Protein AF-A0A940AWU2-F1 (afdb_monomer)

Radius of gyration: 42.43 Å; Cα contacts (8 Å, |Δi|>4): 82; chains: 1; bounding box: 80×70×130 Å

Structure (mmCIF, N/CA/C/O backbone):
data_AF-A0A940AWU2-F1
#
_entry.id   AF-A0A940AWU2-F1
#
loop_
_atom_site.group_PDB
_atom_site.id
_atom_site.type_symbol
_atom_site.label_atom_id
_atom_site.label_alt_id
_atom_site.label_comp_id
_atom_site.label_asym_id
_atom_site.label_entity_id
_atom_site.label_seq_id
_atom_site.pdbx_PDB_ins_code
_atom_site.Cartn_x
_atom_site.Cartn_y
_atom_site.Cartn_z
_atom_site.occupancy
_atom_site.B_iso_or_equiv
_atom_site.auth_seq_id
_atom_site.auth_comp_id
_atom_site.auth_asym_id
_atom_site.auth_atom_id
_atom_site.pdbx_PDB_model_num
ATOM 1 N N . MET A 1 1 ? 14.396 -29.075 -13.338 1.00 75.75 1 MET A N 1
ATOM 2 C CA . MET A 1 1 ? 14.794 -28.117 -12.283 1.00 75.75 1 MET A CA 1
ATOM 3 C C . MET A 1 1 ? 14.869 -26.679 -12.779 1.00 75.75 1 MET A C 1
ATOM 5 O O . MET A 1 1 ? 14.085 -25.876 -12.302 1.00 75.75 1 MET A O 1
ATOM 9 N N . LYS A 1 2 ? 15.662 -26.355 -13.815 1.00 76.94 2 LYS A N 1
ATOM 10 C CA . LYS A 1 2 ? 15.732 -24.986 -14.382 1.00 76.94 2 LYS A CA 1
ATOM 11 C C . LYS A 1 2 ? 14.367 -24.351 -14.719 1.00 76.94 2 LYS A C 1
ATOM 13 O O . LYS A 1 2 ? 14.143 -23.201 -14.378 1.00 76.94 2 LYS A O 1
ATOM 18 N N . LYS A 1 3 ? 13.438 -25.095 -15.339 1.00 84.06 3 LYS A N 1
ATOM 19 C CA . LYS A 1 3 ? 12.078 -24.593 -15.649 1.00 84.06 3 LYS A CA 1
ATOM 20 C C . LYS A 1 3 ? 11.256 -24.263 -14.392 1.00 84.06 3 LYS A C 1
ATOM 22 O O . LYS A 1 3 ? 10.736 -23.160 -14.303 1.00 84.06 3 LYS A O 1
ATOM 27 N N . LYS A 1 4 ? 11.229 -25.173 -13.408 1.00 83.38 4 LYS A N 1
ATOM 28 C CA . LYS A 1 4 ? 10.561 -24.955 -12.111 1.00 83.38 4 LYS A CA 1
ATOM 29 C C . LYS A 1 4 ? 11.128 -23.735 -11.375 1.00 83.38 4 LYS A C 1
ATOM 31 O O . LYS A 1 4 ? 10.377 -22.937 -10.835 1.00 83.38 4 LYS A O 1
ATOM 36 N N . LEU A 1 5 ? 12.451 -23.561 -11.411 1.00 84.88 5 LEU A N 1
ATOM 37 C CA . LEU A 1 5 ? 13.129 -22.411 -10.814 1.00 84.88 5 LEU A CA 1
ATOM 38 C C . LEU A 1 5 ? 12.721 -21.092 -11.483 1.00 84.88 5 LEU A C 1
ATOM 40 O O . LEU A 1 5 ? 12.431 -20.123 -10.795 1.00 84.88 5 LEU A O 1
ATOM 44 N N . ILE A 1 6 ? 12.637 -21.058 -12.816 1.00 87.44 6 ILE A N 1
ATOM 45 C CA . ILE A 1 6 ? 12.172 -19.877 -13.560 1.00 87.44 6 ILE A CA 1
ATOM 46 C C . ILE A 1 6 ? 10.729 -19.522 -13.179 1.00 87.44 6 ILE A C 1
ATOM 48 O O . ILE A 1 6 ? 10.434 -18.353 -12.946 1.00 87.44 6 ILE A O 1
ATOM 52 N N . GLU A 1 7 ? 9.837 -20.510 -13.104 1.00 88.00 7 GLU A N 1
ATOM 53 C CA . GLU A 1 7 ? 8.438 -20.301 -12.707 1.00 88.00 7 GLU A CA 1
ATOM 54 C C . GLU A 1 7 ? 8.326 -19.789 -11.266 1.00 88.00 7 GLU A C 1
ATOM 56 O O . GLU A 1 7 ? 7.619 -18.813 -11.020 1.00 88.00 7 GLU A O 1
ATOM 61 N N . ALA A 1 8 ? 9.088 -20.366 -10.334 1.00 86.69 8 ALA A N 1
ATOM 62 C CA . ALA A 1 8 ? 9.129 -19.921 -8.944 1.00 86.69 8 ALA A CA 1
ATOM 63 C C . ALA A 1 8 ? 9.701 -18.497 -8.791 1.00 86.69 8 ALA A C 1
ATOM 65 O O . ALA A 1 8 ? 9.184 -17.702 -8.007 1.00 86.69 8 ALA A O 1
ATOM 66 N N . ILE A 1 9 ? 10.715 -18.128 -9.585 1.00 86.88 9 ILE A N 1
ATOM 67 C CA . ILE A 1 9 ? 11.260 -16.761 -9.629 1.00 86.88 9 ILE A CA 1
ATOM 68 C C . ILE A 1 9 ? 10.204 -15.777 -10.150 1.00 86.88 9 ILE A C 1
ATOM 70 O O . ILE A 1 9 ? 10.015 -14.726 -9.541 1.00 86.88 9 ILE A O 1
ATOM 74 N N . LYS A 1 10 ? 9.477 -16.114 -11.224 1.00 88.81 10 LYS A N 1
ATOM 75 C CA . LYS A 1 10 ? 8.370 -15.283 -11.740 1.00 88.81 10 LYS A CA 1
ATOM 76 C C . LYS A 1 10 ? 7.224 -15.139 -10.738 1.00 88.81 10 LYS A C 1
ATOM 78 O O . LYS A 1 10 ? 6.578 -14.099 -10.702 1.00 88.81 10 LYS A O 1
ATOM 83 N N . ALA A 1 11 ? 6.968 -16.169 -9.933 1.00 88.38 11 ALA A N 1
ATOM 84 C CA . ALA A 1 11 ? 5.960 -16.113 -8.881 1.00 88.38 11 ALA A CA 1
ATOM 85 C C . ALA A 1 11 ? 6.392 -15.209 -7.712 1.00 88.38 11 ALA A C 1
ATOM 87 O O . ALA A 1 11 ? 5.578 -14.439 -7.208 1.00 88.38 11 ALA A O 1
ATOM 88 N N . LYS A 1 12 ? 7.671 -15.257 -7.304 1.00 86.56 12 LYS A N 1
ATOM 89 C CA . LYS A 1 12 ? 8.221 -14.393 -6.242 1.00 86.56 12 LYS A CA 1
ATOM 90 C C . LYS A 1 12 ? 8.315 -12.926 -6.672 1.00 86.56 12 LYS A C 1
ATOM 92 O O . LYS A 1 12 ? 8.057 -12.029 -5.872 1.00 86.56 12 LYS A O 1
ATOM 97 N N . PHE A 1 13 ? 8.686 -12.678 -7.924 1.00 87.31 13 PHE A N 1
ATOM 98 C CA . PHE A 1 13 ? 8.851 -11.339 -8.476 1.00 87.31 13 PHE A CA 1
ATOM 99 C C . PHE A 1 13 ? 7.809 -11.109 -9.573 1.00 87.31 13 PHE A C 1
ATOM 101 O O . PHE A 1 13 ? 7.997 -11.480 -10.728 1.00 87.31 13 PHE A O 1
ATOM 108 N N . VAL A 1 14 ? 6.685 -10.492 -9.219 1.00 82.56 14 VAL A N 1
ATOM 109 C CA . VAL A 1 14 ? 5.626 -10.196 -10.191 1.00 82.56 14 VAL A CA 1
ATOM 110 C C . VAL A 1 14 ? 6.094 -9.084 -11.137 1.00 82.56 14 VAL A C 1
ATOM 112 O O . VAL A 1 14 ? 6.525 -8.025 -10.684 1.00 82.56 14 VAL A O 1
ATOM 115 N N . GLY A 1 15 ? 6.002 -9.318 -12.451 1.00 79.44 15 GLY A N 1
ATOM 116 C CA . GLY A 1 15 ? 6.296 -8.314 -13.485 1.00 79.44 15 GLY A CA 1
ATOM 117 C C . GLY A 1 15 ? 7.685 -8.383 -14.136 1.00 79.44 15 GLY A C 1
ATOM 118 O O . GLY A 1 15 ? 7.978 -7.548 -14.987 1.00 79.44 15 GLY A O 1
ATOM 119 N N . ILE A 1 16 ? 8.530 -9.363 -13.796 1.00 83.38 16 ILE A N 1
ATOM 120 C CA . ILE A 1 16 ? 9.781 -9.627 -14.536 1.00 83.38 16 ILE A CA 1
ATOM 121 C C . ILE A 1 16 ? 9.534 -10.377 -15.846 1.00 83.38 16 ILE A C 1
ATOM 123 O O . ILE A 1 16 ? 8.700 -11.280 -15.921 1.00 83.38 16 ILE A O 1
ATOM 127 N N . ASP A 1 17 ? 10.322 -10.039 -16.867 1.00 81.75 17 ASP A N 1
ATOM 128 C CA . ASP A 1 17 ? 10.290 -10.704 -18.163 1.00 81.75 17 ASP A CA 1
ATOM 129 C C . ASP A 1 17 ? 10.961 -12.091 -18.144 1.00 81.75 17 ASP A C 1
ATOM 131 O O . ASP A 1 17 ? 11.798 -12.426 -17.299 1.00 81.75 17 ASP A O 1
ATOM 135 N N . ASP A 1 18 ? 10.612 -12.905 -19.138 1.00 82.00 18 ASP A N 1
ATOM 136 C CA . ASP A 1 18 ? 11.088 -14.278 -19.301 1.00 82.00 18 ASP A CA 1
ATOM 137 C C . ASP A 1 18 ? 12.610 -14.410 -19.398 1.00 82.00 18 ASP A C 1
ATOM 139 O O . ASP A 1 18 ? 13.162 -15.425 -18.965 1.00 82.00 18 ASP A O 1
ATOM 143 N N . ASN A 1 19 ? 13.302 -13.419 -19.963 1.00 80.31 19 ASN A N 1
ATOM 144 C CA . ASN A 1 19 ? 14.755 -13.461 -20.093 1.00 80.31 19 ASN A CA 1
ATOM 145 C C . ASN A 1 19 ? 15.429 -13.105 -18.770 1.00 80.31 19 ASN A C 1
ATOM 147 O O . ASN A 1 19 ? 16.370 -13.789 -18.372 1.00 80.31 19 ASN A O 1
ATOM 151 N N . THR A 1 20 ? 14.913 -12.112 -18.049 1.00 82.06 20 THR A N 1
ATOM 152 C CA . THR A 1 20 ? 15.364 -11.783 -16.691 1.00 82.06 20 THR A CA 1
ATOM 153 C C . THR A 1 20 ? 15.171 -12.966 -15.744 1.00 82.06 20 THR A C 1
ATOM 155 O O . THR A 1 20 ? 16.102 -13.341 -15.032 1.00 82.06 20 THR A O 1
ATOM 158 N N . ALA A 1 21 ? 14.023 -13.647 -15.799 1.00 86.44 21 ALA A N 1
ATOM 159 C CA . ALA A 1 21 ? 13.782 -14.847 -14.997 1.00 86.44 21 ALA A CA 1
ATOM 160 C C . ALA A 1 21 ? 14.751 -15.999 -15.346 1.00 86.44 21 ALA A C 1
ATOM 162 O O . ALA A 1 21 ? 15.255 -16.678 -14.451 1.00 86.44 21 ALA A O 1
ATOM 163 N N . LYS A 1 22 ? 15.070 -16.197 -16.636 1.00 86.00 22 LYS A N 1
ATOM 164 C CA . LYS A 1 22 ? 16.069 -17.186 -17.088 1.00 86.00 22 LYS A CA 1
ATOM 165 C C . LYS A 1 22 ? 17.475 -16.872 -16.580 1.00 86.00 22 LYS A C 1
ATOM 167 O O . LYS A 1 22 ? 18.137 -17.774 -16.074 1.00 86.00 22 LYS A O 1
ATOM 172 N N . ARG A 1 23 ? 17.910 -15.613 -16.669 1.00 83.75 23 ARG A N 1
ATOM 173 C CA . ARG A 1 23 ? 19.231 -15.163 -16.199 1.00 83.75 23 ARG A CA 1
ATOM 174 C C . ARG A 1 23 ? 19.378 -15.297 -14.688 1.00 83.75 23 ARG A C 1
ATOM 176 O O . ARG A 1 23 ? 20.415 -15.742 -14.209 1.00 83.75 23 ARG A O 1
ATOM 183 N N . LEU A 1 24 ? 18.334 -14.956 -13.933 1.00 85.81 24 LEU A N 1
ATOM 184 C CA . LEU A 1 24 ? 18.307 -15.144 -12.481 1.00 85.81 24 LEU A CA 1
ATOM 185 C C . LEU A 1 24 ? 18.371 -16.623 -12.102 1.00 85.81 24 LEU A C 1
ATOM 187 O O . LEU A 1 24 ? 19.143 -16.985 -11.218 1.00 85.81 24 LEU A O 1
ATOM 191 N N . ALA A 1 25 ? 17.628 -17.478 -12.808 1.00 85.44 25 ALA A N 1
ATOM 192 C CA . ALA A 1 25 ? 17.697 -18.921 -12.616 1.00 85.44 25 ALA A CA 1
ATOM 193 C C . ALA A 1 25 ? 19.101 -19.472 -12.920 1.00 85.44 25 ALA A C 1
ATOM 195 O O . ALA A 1 25 ? 19.617 -20.280 -12.159 1.00 85.44 25 ALA A O 1
ATOM 196 N N . GLU A 1 26 ? 19.749 -19.019 -13.995 1.00 82.81 26 GLU A N 1
ATOM 197 C CA . GLU A 1 26 ? 21.129 -19.402 -14.328 1.00 82.81 26 GLU A CA 1
ATOM 198 C C . GLU A 1 26 ? 22.133 -18.930 -13.281 1.00 82.81 26 GLU A C 1
ATOM 200 O O . GLU A 1 26 ? 23.001 -19.701 -12.887 1.00 82.81 26 GLU A O 1
ATOM 205 N N . ARG A 1 27 ? 21.988 -17.704 -12.769 1.00 80.81 27 ARG A N 1
ATOM 206 C CA . ARG A 1 27 ? 22.823 -17.195 -11.675 1.00 80.81 27 ARG A CA 1
ATOM 207 C C . ARG A 1 27 ? 22.629 -17.976 -10.383 1.00 80.81 27 ARG A C 1
ATOM 209 O O . ARG A 1 27 ? 23.599 -18.213 -9.673 1.00 80.81 27 ARG A O 1
ATOM 216 N N . ALA A 1 28 ? 21.398 -18.368 -10.074 1.00 80.94 28 ALA A N 1
ATOM 217 C CA . ALA A 1 28 ? 21.104 -19.202 -8.920 1.00 80.94 28 ALA A CA 1
ATOM 218 C C . ALA A 1 28 ? 21.742 -20.592 -9.065 1.00 80.94 28 ALA A C 1
ATOM 220 O O . ALA A 1 28 ? 22.417 -21.036 -8.143 1.00 80.94 28 ALA A O 1
ATOM 221 N N . ILE A 1 29 ? 21.640 -21.218 -10.242 1.00 80.06 29 ILE A N 1
ATOM 222 C CA . ILE A 1 29 ? 22.310 -22.494 -10.556 1.00 80.06 29 ILE A CA 1
ATOM 223 C C . ILE A 1 29 ? 23.842 -22.343 -10.529 1.00 80.06 29 ILE A C 1
ATOM 225 O O . ILE A 1 29 ? 24.542 -23.231 -10.072 1.00 80.06 29 ILE A O 1
ATOM 229 N N . ALA A 1 30 ? 24.392 -21.214 -10.975 1.00 76.56 30 ALA A N 1
ATOM 230 C CA . ALA A 1 30 ? 25.834 -20.970 -10.914 1.00 76.56 30 ALA A CA 1
ATOM 231 C C . ALA A 1 30 ? 26.342 -20.756 -9.477 1.00 76.56 30 ALA A C 1
ATOM 233 O O . ALA A 1 30 ? 27.473 -21.113 -9.166 1.00 76.56 30 ALA A O 1
ATOM 234 N N . LYS A 1 31 ? 25.519 -20.170 -8.598 1.00 75.12 31 LYS A N 1
ATOM 235 C CA . LYS A 1 31 ? 25.834 -19.991 -7.170 1.00 75.12 31 LYS A CA 1
ATOM 236 C C . LYS A 1 31 ? 25.596 -21.256 -6.339 1.00 75.12 31 LYS A C 1
ATOM 238 O O . LYS A 1 31 ? 26.120 -21.347 -5.235 1.00 75.12 31 LYS A O 1
ATOM 243 N N . SER A 1 32 ? 24.802 -22.200 -6.839 1.00 64.12 32 SER A N 1
ATOM 244 C CA . SER A 1 32 ? 24.491 -23.463 -6.170 1.00 64.12 32 SER A CA 1
ATOM 245 C C . SER A 1 32 ? 24.710 -24.616 -7.145 1.00 64.12 32 SER A C 1
ATOM 247 O O . SER A 1 32 ? 23.860 -24.906 -7.981 1.00 64.12 32 SER A O 1
ATOM 249 N N . GLU A 1 33 ? 25.875 -25.268 -7.039 1.00 60.59 33 GLU A N 1
ATOM 250 C CA . GLU A 1 33 ? 26.339 -26.326 -7.957 1.00 60.59 33 GLU A CA 1
ATOM 251 C C . GLU A 1 33 ? 25.345 -27.490 -8.143 1.00 60.59 33 GLU A C 1
ATOM 253 O O . GLU A 1 33 ? 25.439 -28.225 -9.126 1.00 60.59 33 GLU A O 1
ATOM 258 N N . ALA A 1 34 ? 24.358 -27.640 -7.256 1.00 58.59 34 ALA A N 1
ATOM 259 C CA . ALA A 1 34 ? 23.295 -28.626 -7.371 1.00 58.59 34 ALA A CA 1
ATOM 260 C C . ALA A 1 34 ? 21.946 -28.040 -6.922 1.00 58.59 34 ALA A C 1
ATOM 262 O O . ALA A 1 34 ? 21.705 -27.862 -5.734 1.00 58.59 34 ALA A O 1
ATOM 263 N N . ILE A 1 35 ? 21.053 -27.770 -7.883 1.00 69.56 35 ILE A N 1
ATOM 264 C CA . ILE A 1 35 ? 19.612 -27.618 -7.629 1.00 69.56 35 ILE A CA 1
ATOM 265 C C . ILE A 1 35 ? 18.928 -28.862 -8.193 1.00 69.56 35 ILE A C 1
ATOM 267 O O . ILE A 1 35 ? 18.592 -28.940 -9.382 1.00 69.56 35 ILE A O 1
ATOM 271 N N . THR A 1 36 ? 18.785 -29.863 -7.338 1.00 70.69 36 THR A N 1
ATOM 272 C CA . THR A 1 36 ? 18.309 -31.213 -7.652 1.00 70.69 36 THR A CA 1
ATOM 273 C C . THR A 1 36 ? 16.961 -31.534 -7.018 1.00 70.69 36 THR A C 1
ATOM 275 O O . THR A 1 36 ? 16.210 -32.310 -7.607 1.00 70.69 36 THR A O 1
ATOM 278 N N . ASN A 1 37 ? 16.600 -30.860 -5.920 1.00 78.38 37 ASN A N 1
ATOM 279 C CA . ASN A 1 37 ? 15.338 -31.058 -5.199 1.00 78.38 37 ASN A CA 1
ATOM 280 C C . ASN A 1 37 ? 14.449 -29.802 -5.191 1.00 78.38 37 ASN A C 1
ATOM 282 O O . ASN A 1 37 ? 14.923 -28.686 -5.400 1.00 78.38 37 ASN A O 1
ATOM 286 N N . ASP A 1 38 ? 13.145 -29.977 -4.953 1.00 76.44 38 ASP A N 1
ATOM 287 C CA . ASP A 1 38 ? 12.189 -28.857 -4.916 1.00 76.44 38 ASP A CA 1
ATOM 288 C C . ASP A 1 38 ? 12.439 -27.925 -3.702 1.00 76.44 38 ASP A C 1
ATOM 290 O O . ASP A 1 38 ? 12.266 -26.712 -3.824 1.00 76.44 38 ASP A O 1
ATOM 294 N N . ASP A 1 39 ? 12.965 -28.445 -2.587 1.00 77.75 39 ASP A N 1
ATOM 295 C CA . ASP A 1 39 ? 13.363 -27.636 -1.419 1.00 77.75 39 ASP A CA 1
ATOM 296 C C . ASP A 1 39 ? 14.570 -26.728 -1.722 1.00 77.75 39 ASP A C 1
ATOM 298 O O . ASP A 1 39 ? 14.623 -25.570 -1.305 1.00 77.75 39 ASP A O 1
ATOM 302 N N . GLU A 1 40 ? 15.520 -27.214 -2.527 1.00 77.56 40 GLU A N 1
ATOM 303 C CA . GLU A 1 40 ? 16.679 -26.433 -2.986 1.00 77.56 40 GLU A CA 1
ATOM 304 C C . GLU A 1 40 ? 16.255 -25.329 -3.962 1.00 77.56 40 GLU A C 1
ATOM 306 O O . GLU A 1 40 ? 16.820 -24.236 -3.954 1.00 77.56 40 GLU A O 1
ATOM 311 N N . VAL A 1 41 ? 15.223 -25.584 -4.779 1.00 77.75 41 VAL A N 1
ATOM 312 C CA . VAL A 1 41 ? 14.606 -24.553 -5.626 1.00 77.75 41 VAL A CA 1
ATOM 313 C C . VAL A 1 41 ? 14.011 -23.452 -4.753 1.00 77.75 41 VAL A C 1
ATOM 315 O O . VAL A 1 41 ? 14.261 -22.280 -5.026 1.00 77.75 41 VAL A O 1
ATOM 318 N N . ALA A 1 42 ? 13.263 -23.799 -3.703 1.00 80.44 42 ALA A N 1
ATOM 319 C CA . ALA A 1 42 ? 12.671 -22.816 -2.799 1.00 80.44 42 ALA A CA 1
ATOM 320 C C . ALA A 1 42 ? 13.746 -21.969 -2.096 1.00 80.44 42 ALA A C 1
ATOM 322 O O . ALA A 1 42 ? 13.684 -20.740 -2.156 1.00 80.44 42 ALA A O 1
ATOM 323 N N . ALA A 1 43 ? 14.784 -22.604 -1.540 1.00 81.81 43 ALA A N 1
ATOM 324 C CA . ALA A 1 43 ? 15.898 -21.912 -0.889 1.00 81.81 43 ALA A CA 1
ATOM 325 C C . ALA A 1 43 ? 16.668 -20.990 -1.855 1.00 81.81 43 ALA A C 1
ATOM 327 O O . ALA A 1 43 ? 16.988 -19.848 -1.520 1.00 81.81 43 ALA A O 1
ATOM 328 N N . ALA A 1 44 ? 16.922 -21.448 -3.085 1.00 81.25 44 ALA A N 1
ATOM 329 C CA . ALA A 1 44 ? 17.584 -20.645 -4.108 1.00 81.25 44 ALA A CA 1
ATOM 330 C C . ALA A 1 44 ? 16.736 -19.434 -4.524 1.00 81.25 44 ALA A C 1
ATOM 332 O O . ALA A 1 44 ? 17.266 -18.337 -4.689 1.00 81.25 44 ALA A O 1
ATOM 333 N N . VAL A 1 45 ? 15.419 -19.607 -4.667 1.00 83.19 45 VAL A N 1
ATOM 334 C CA . VAL A 1 45 ? 14.482 -18.513 -4.968 1.00 83.19 45 VAL A CA 1
ATOM 335 C C . VAL A 1 45 ? 14.445 -17.513 -3.823 1.00 83.19 45 VAL A C 1
ATOM 337 O O . VAL A 1 45 ? 14.425 -16.307 -4.066 1.00 83.19 45 VAL A O 1
ATOM 340 N N . GLU A 1 46 ? 14.458 -17.984 -2.579 1.00 82.88 46 GLU A N 1
ATOM 341 C CA . GLU A 1 46 ? 14.430 -17.149 -1.383 1.00 82.88 46 GLU A CA 1
ATOM 342 C C . GLU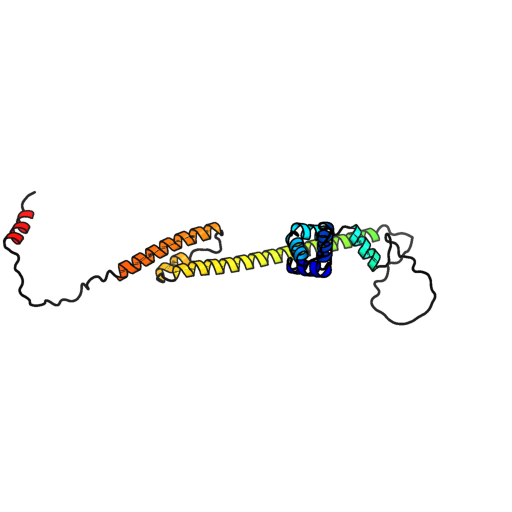 A 1 46 ? 15.698 -16.296 -1.243 1.00 82.88 46 GLU A C 1
ATOM 344 O O . GLU A 1 46 ? 15.590 -15.098 -0.975 1.00 82.88 46 GLU A O 1
ATOM 349 N N . ALA A 1 47 ? 16.862 -16.862 -1.571 1.00 81.31 47 ALA A N 1
ATOM 350 C CA . ALA A 1 47 ? 18.151 -16.172 -1.569 1.00 81.31 47 ALA A CA 1
ATOM 351 C C . ALA A 1 47 ? 18.302 -15.097 -2.665 1.00 81.31 47 ALA A C 1
ATOM 353 O O . ALA A 1 47 ? 19.166 -14.227 -2.551 1.00 81.31 47 ALA A O 1
ATOM 354 N N . ILE A 1 48 ? 17.483 -15.125 -3.725 1.00 84.00 48 ILE A N 1
ATOM 355 C CA . ILE A 1 48 ? 17.479 -14.070 -4.751 1.00 84.00 48 ILE A CA 1
ATOM 356 C C . ILE A 1 48 ? 16.827 -12.814 -4.171 1.00 84.00 48 ILE A C 1
ATOM 358 O O . ILE A 1 48 ? 15.672 -12.843 -3.729 1.00 84.00 48 ILE A O 1
ATOM 362 N N . ALA A 1 49 ? 17.549 -11.695 -4.218 1.00 85.81 49 ALA A N 1
ATOM 363 C CA . ALA A 1 49 ? 17.056 -10.389 -3.797 1.00 85.81 49 ALA A CA 1
ATOM 364 C C . ALA A 1 49 ? 16.632 -9.524 -4.996 1.00 85.81 49 ALA A C 1
ATOM 366 O O . ALA A 1 49 ? 17.091 -9.711 -6.123 1.00 85.81 49 ALA A O 1
ATOM 367 N N . TRP A 1 50 ? 15.814 -8.496 -4.747 1.00 82.19 50 TRP A N 1
ATOM 368 C CA . TRP A 1 50 ? 15.450 -7.501 -5.769 1.00 82.19 50 TRP A CA 1
ATOM 369 C C . TRP A 1 50 ? 16.669 -6.799 -6.392 1.00 82.19 50 TRP A C 1
ATOM 371 O O . TRP A 1 50 ? 16.638 -6.419 -7.561 1.00 82.19 50 TRP A O 1
ATOM 381 N N . SER A 1 51 ? 17.774 -6.674 -5.654 1.00 82.38 51 SER A N 1
ATOM 382 C CA . SER A 1 51 ? 19.037 -6.144 -6.179 1.00 82.38 51 SER A CA 1
ATOM 383 C C . SER A 1 51 ? 19.641 -7.028 -7.279 1.00 82.38 51 SER A C 1
ATOM 385 O O . SER A 1 51 ? 20.218 -6.503 -8.231 1.00 82.38 51 SER A O 1
ATOM 387 N N . ASP A 1 52 ? 19.477 -8.352 -7.208 1.00 83.44 52 ASP A N 1
ATOM 388 C CA . ASP A 1 52 ? 19.919 -9.278 -8.256 1.00 83.44 52 ASP A CA 1
ATOM 389 C C . ASP A 1 52 ? 19.054 -9.159 -9.514 1.00 83.44 52 ASP A C 1
ATOM 391 O O . ASP A 1 52 ? 19.578 -9.268 -10.631 1.00 83.44 52 ASP A O 1
ATOM 395 N N . VAL A 1 53 ? 17.752 -8.904 -9.333 1.00 83.94 53 VAL A N 1
ATOM 396 C CA . VAL A 1 53 ? 16.796 -8.636 -10.417 1.00 83.94 53 VAL A CA 1
ATOM 397 C C . VAL A 1 53 ? 17.191 -7.359 -11.154 1.00 83.94 53 VAL A C 1
ATOM 399 O O . VAL A 1 53 ? 17.386 -7.390 -12.365 1.00 83.94 53 VAL A O 1
ATOM 402 N N . LEU A 1 54 ? 17.413 -6.261 -10.427 1.00 81.38 54 LEU A N 1
ATOM 403 C CA . LEU A 1 54 ? 17.830 -4.981 -11.009 1.00 81.38 54 LEU A CA 1
ATOM 404 C C . LEU A 1 54 ? 19.160 -5.094 -11.758 1.00 81.38 54 LEU A C 1
ATOM 406 O O . LEU A 1 54 ? 19.277 -4.611 -12.883 1.00 81.38 54 LEU A O 1
ATOM 410 N N . LYS A 1 55 ? 20.140 -5.803 -11.187 1.00 80.19 55 LYS A N 1
ATOM 411 C CA . LYS A 1 55 ? 21.401 -6.095 -11.881 1.00 80.19 55 LYS A CA 1
ATOM 412 C C . LYS A 1 55 ? 21.169 -6.910 -13.152 1.00 80.19 55 LYS A C 1
ATOM 414 O O . LYS A 1 55 ? 21.808 -6.636 -14.148 1.00 80.19 55 LYS A O 1
ATOM 419 N N . SER A 1 56 ? 20.235 -7.865 -13.161 1.00 78.12 56 SER A N 1
ATOM 420 C CA . SER A 1 56 ? 19.889 -8.642 -14.366 1.00 78.12 56 SER A CA 1
ATOM 421 C C . SER A 1 56 ? 19.247 -7.826 -15.483 1.00 78.12 56 SER A C 1
ATOM 423 O O . SER A 1 56 ? 19.449 -8.156 -16.652 1.00 78.12 56 SER A O 1
ATOM 425 N N . VAL A 1 57 ? 18.468 -6.807 -15.126 1.00 70.00 57 VAL A N 1
ATOM 426 C CA . VAL A 1 57 ? 17.834 -5.897 -16.088 1.00 70.00 57 VAL A CA 1
ATOM 427 C C . VAL A 1 57 ? 18.853 -4.886 -16.618 1.00 70.00 57 VAL A C 1
ATOM 429 O O . VAL A 1 57 ? 18.868 -4.594 -17.809 1.00 70.00 57 VAL A O 1
ATOM 432 N N . SER A 1 58 ? 19.749 -4.398 -15.754 1.00 61.81 58 SER A N 1
ATOM 433 C CA . SER A 1 58 ? 20.831 -3.481 -16.134 1.00 61.81 58 SER A CA 1
ATOM 434 C C . SER A 1 58 ? 21.941 -4.148 -16.946 1.00 61.81 58 SER A C 1
ATOM 436 O O . SER A 1 58 ? 22.608 -3.467 -17.717 1.00 61.81 58 SER A O 1
ATOM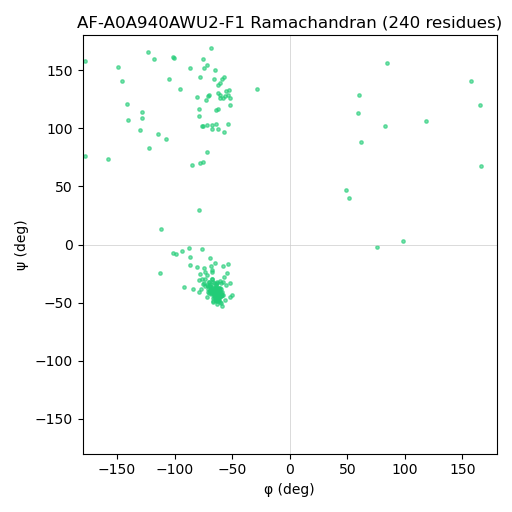 438 N N . ASP A 1 59 ? 22.142 -5.458 -16.799 1.00 58.38 59 ASP A N 1
ATOM 439 C CA . ASP A 1 59 ? 23.128 -6.253 -17.546 1.00 58.38 59 ASP A CA 1
ATOM 440 C C . ASP A 1 59 ? 22.638 -6.587 -18.971 1.00 58.38 59 ASP A C 1
ATOM 442 O O . ASP A 1 59 ? 22.944 -7.623 -19.556 1.00 58.38 59 ASP A O 1
ATOM 446 N N . PHE A 1 60 ? 21.819 -5.705 -19.550 1.00 58.03 60 PHE A N 1
ATOM 447 C CA . PHE A 1 60 ? 21.633 -5.599 -20.991 1.00 58.03 60 PHE A CA 1
ATOM 448 C C . PHE A 1 60 ? 22.881 -4.911 -21.559 1.00 58.03 60 PHE A C 1
ATOM 450 O O . PHE A 1 60 ? 22.874 -3.729 -21.903 1.00 58.03 60 PHE A O 1
ATOM 457 N N . SER A 1 61 ? 23.998 -5.641 -21.554 1.00 59.44 61 SER A N 1
ATOM 458 C CA . SER A 1 61 ? 25.257 -5.156 -22.113 1.00 59.44 61 SER A CA 1
ATOM 459 C C . SER A 1 61 ? 25.068 -4.825 -23.596 1.00 59.44 61 SER A C 1
ATOM 461 O O . SER A 1 61 ? 24.341 -5.518 -24.316 1.00 59.44 61 SER A O 1
ATOM 463 N N . ALA A 1 62 ? 25.719 -3.759 -24.067 1.00 57.91 62 ALA A N 1
ATOM 464 C CA . ALA A 1 62 ? 25.678 -3.365 -25.476 1.00 57.91 62 ALA A CA 1
ATOM 465 C C . ALA A 1 62 ? 26.037 -4.540 -26.411 1.00 57.91 62 ALA A C 1
ATOM 467 O O . ALA A 1 62 ? 25.437 -4.689 -27.473 1.00 57.91 62 ALA A O 1
ATOM 468 N N . ASP A 1 63 ? 26.922 -5.435 -25.965 1.00 61.09 63 ASP A N 1
ATOM 469 C CA . AS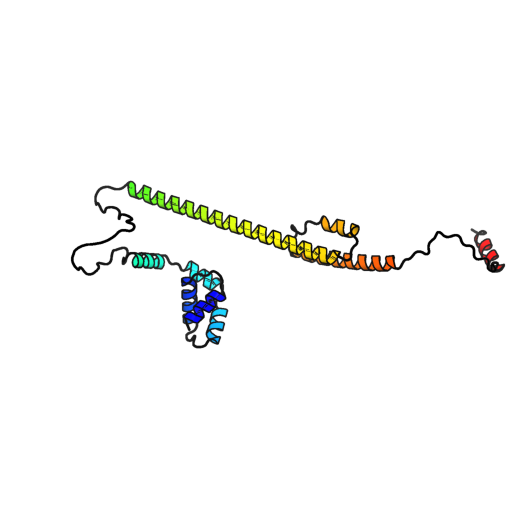P A 1 63 ? 27.323 -6.641 -26.692 1.00 61.09 63 ASP A CA 1
ATOM 470 C C . ASP A 1 63 ? 26.177 -7.640 -26.901 1.00 61.09 63 ASP A C 1
ATOM 472 O O . ASP A 1 63 ? 26.101 -8.296 -27.939 1.00 61.09 63 ASP A O 1
ATOM 476 N N . GLU A 1 64 ? 25.253 -7.772 -25.949 1.00 65.25 64 GLU A N 1
ATOM 477 C CA . GLU A 1 64 ? 24.110 -8.677 -26.091 1.00 65.25 64 GLU A CA 1
ATOM 478 C C . GLU A 1 64 ? 23.009 -8.077 -26.974 1.00 65.25 64 GLU A C 1
ATOM 480 O O . GLU A 1 64 ? 22.332 -8.802 -27.709 1.00 65.25 64 GLU A O 1
ATOM 485 N N . ALA A 1 65 ? 22.875 -6.748 -26.973 1.00 66.88 65 ALA A N 1
ATOM 486 C CA . ALA A 1 65 ? 22.036 -6.035 -27.932 1.00 66.88 65 ALA A CA 1
ATOM 487 C C . ALA A 1 65 ? 22.552 -6.224 -29.368 1.00 66.88 65 ALA A C 1
ATOM 489 O O . ALA A 1 65 ? 21.764 -6.530 -30.267 1.00 66.88 65 ALA A O 1
ATOM 490 N N . VAL A 1 66 ? 23.873 -6.115 -29.562 1.00 71.81 66 VAL A N 1
ATOM 491 C CA . VAL A 1 66 ? 24.542 -6.385 -30.842 1.00 71.81 66 VAL A CA 1
ATOM 492 C C . VAL A 1 66 ? 24.317 -7.835 -31.258 1.00 71.81 66 VAL A C 1
ATOM 494 O O . VAL A 1 66 ? 23.812 -8.059 -32.350 1.00 71.81 66 VAL A O 1
ATOM 497 N N . LYS A 1 67 ? 24.552 -8.819 -30.382 1.00 73.00 67 LYS A N 1
ATOM 498 C CA . LYS A 1 67 ? 24.318 -10.241 -30.700 1.00 73.00 67 LYS A CA 1
ATOM 499 C C . LYS A 1 67 ? 22.875 -10.542 -31.098 1.00 73.00 67 LYS A C 1
ATOM 501 O O . LYS A 1 67 ? 22.655 -11.229 -32.085 1.00 73.00 67 LYS A O 1
ATOM 506 N N . ARG A 1 68 ? 21.879 -9.993 -30.394 1.00 74.69 68 ARG A N 1
ATOM 507 C CA . ARG A 1 68 ? 20.463 -10.181 -30.763 1.00 74.69 68 ARG A CA 1
ATOM 508 C C . ARG A 1 68 ? 20.119 -9.550 -32.105 1.00 74.69 68 ARG A C 1
ATOM 510 O O . ARG A 1 68 ? 19.317 -10.107 -32.852 1.00 74.69 68 ARG A O 1
ATOM 517 N N . TYR A 1 69 ? 20.684 -8.382 -32.400 1.00 75.75 69 TYR A N 1
ATOM 518 C CA . TYR A 1 69 ? 20.524 -7.741 -33.700 1.00 75.75 69 TYR A CA 1
ATOM 519 C C . TYR A 1 69 ? 21.190 -8.578 -34.798 1.00 75.75 69 TYR A C 1
ATOM 521 O O . TYR A 1 69 ? 20.580 -8.845 -35.832 1.00 75.75 69 TYR A O 1
ATOM 529 N N . GLU A 1 70 ? 22.403 -9.058 -34.547 1.00 80.25 70 GLU A N 1
ATOM 530 C CA . GLU A 1 70 ? 23.143 -9.916 -35.461 1.00 80.25 70 GLU A CA 1
ATOM 531 C C . GLU A 1 70 ? 22.408 -11.232 -35.733 1.00 80.25 70 GLU A C 1
ATOM 533 O O . GLU A 1 70 ? 22.198 -11.589 -36.886 1.00 80.25 70 GLU A O 1
ATOM 538 N N . GLU A 1 71 ? 21.891 -11.904 -34.710 1.00 76.81 71 GLU A N 1
ATOM 539 C CA . GLU A 1 71 ? 21.077 -13.115 -34.860 1.00 76.81 71 GLU A CA 1
ATOM 540 C C . GLU A 1 71 ? 19.772 -12.850 -35.621 1.00 76.81 71 GLU A C 1
ATOM 542 O O . GLU A 1 71 ? 19.414 -13.610 -36.520 1.00 76.81 71 GLU A O 1
ATOM 547 N N . LYS A 1 72 ? 19.072 -11.750 -35.313 1.00 78.44 72 LYS A N 1
ATOM 548 C CA . LYS A 1 72 ? 17.800 -11.399 -35.964 1.00 78.44 72 LYS A CA 1
ATOM 549 C C . LYS A 1 72 ? 17.962 -11.134 -37.462 1.00 78.44 72 LYS A C 1
ATOM 551 O O . LYS A 1 72 ? 17.036 -11.398 -38.226 1.00 78.44 72 LYS A O 1
ATOM 556 N N . TYR A 1 73 ? 19.113 -10.611 -37.875 1.00 78.06 73 TYR A N 1
ATOM 557 C CA . TYR A 1 73 ? 19.387 -10.238 -39.263 1.00 78.06 73 TYR A CA 1
ATOM 558 C C . TYR A 1 73 ? 20.447 -11.121 -39.943 1.00 78.06 73 TYR A C 1
ATOM 560 O O . TYR A 1 73 ? 20.909 -10.772 -41.030 1.00 78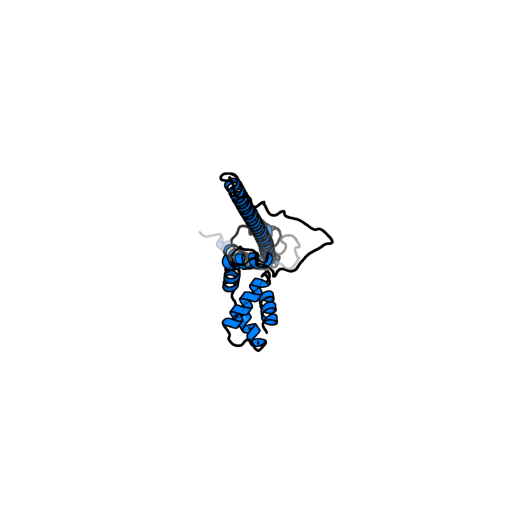.06 73 TYR A O 1
ATOM 568 N N . ASN A 1 74 ? 20.806 -12.268 -39.348 1.00 74.31 74 ASN A N 1
ATOM 569 C CA . ASN A 1 74 ? 21.860 -13.172 -39.834 1.00 74.31 74 ASN A CA 1
ATOM 570 C C . ASN A 1 74 ? 23.182 -12.445 -40.162 1.00 74.31 74 ASN A C 1
ATOM 572 O O . ASN A 1 74 ? 23.793 -12.647 -41.216 1.00 74.31 74 ASN A O 1
ATOM 576 N N . LEU A 1 75 ? 23.620 -11.583 -39.252 1.00 76.62 75 LEU A N 1
ATOM 577 C CA . LEU A 1 75 ? 24.886 -10.867 -39.311 1.00 76.62 75 LEU A CA 1
ATOM 578 C C . LEU A 1 75 ? 25.914 -11.536 -38.376 1.00 76.62 75 LEU A C 1
ATOM 580 O O . LEU A 1 75 ? 25.563 -12.304 -37.481 1.00 76.62 75 LEU A O 1
ATOM 584 N N . GLU A 1 76 ? 27.190 -11.254 -38.589 1.00 73.38 76 GLU A N 1
ATOM 585 C CA . GLU A 1 76 ? 28.303 -11.573 -37.698 1.00 73.38 76 GLU A CA 1
ATOM 586 C C . GLU A 1 76 ? 29.277 -10.395 -37.737 1.00 73.38 76 GLU A C 1
ATOM 588 O O . GLU A 1 76 ? 29.732 -10.016 -38.817 1.00 73.38 76 GLU A O 1
ATOM 593 N N . LYS A 1 77 ? 29.554 -9.766 -36.587 1.00 73.94 77 LYS A N 1
ATOM 594 C CA . LYS A 1 77 ? 30.332 -8.511 -36.505 1.00 73.94 77 LYS A CA 1
ATOM 595 C C . LYS A 1 77 ? 29.811 -7.408 -37.440 1.00 73.94 77 LYS A C 1
ATOM 597 O O . LYS A 1 77 ? 30.585 -6.700 -38.078 1.00 73.94 77 LYS A O 1
ATOM 602 N N . GLY A 1 78 ? 28.492 -7.275 -37.543 1.00 63.50 78 GLY A N 1
ATOM 603 C CA . GLY A 1 78 ? 27.832 -6.296 -38.411 1.00 63.50 78 GLY A CA 1
ATOM 604 C C . GLY A 1 78 ? 27.809 -6.628 -39.911 1.00 63.50 78 GLY A C 1
ATOM 605 O O . GLY A 1 78 ? 27.174 -5.891 -40.666 1.00 63.50 78 GLY A O 1
ATOM 606 N N . GLU A 1 79 ? 28.411 -7.732 -40.363 1.00 66.12 79 GLU A N 1
ATOM 607 C CA . GLU A 1 79 ? 28.383 -8.155 -41.770 1.00 66.12 79 GLU A CA 1
ATOM 608 C C . GLU A 1 79 ? 27.424 -9.328 -41.993 1.00 66.12 79 GLU A C 1
ATOM 610 O O . GLU A 1 79 ? 27.325 -10.226 -41.161 1.00 66.12 79 GLU A O 1
ATOM 615 N N . ARG A 1 80 ? 26.703 -9.357 -43.124 1.00 72.00 80 ARG A N 1
ATOM 616 C CA . ARG A 1 80 ? 25.830 -10.498 -43.459 1.00 72.00 80 ARG A CA 1
ATOM 617 C C . ARG A 1 80 ? 26.656 -11.770 -43.567 1.00 72.00 80 ARG A C 1
ATOM 619 O O . ARG A 1 80 ? 27.601 -11.830 -44.354 1.00 72.00 80 ARG A O 1
ATOM 626 N N . LYS A 1 81 ? 26.233 -12.819 -42.860 1.00 60.34 81 LYS A N 1
ATOM 627 C CA . LYS A 1 81 ? 26.783 -14.158 -43.064 1.00 60.34 81 LYS A CA 1
ATOM 628 C C . LYS A 1 81 ? 26.568 -14.542 -44.527 1.00 60.34 81 LYS A C 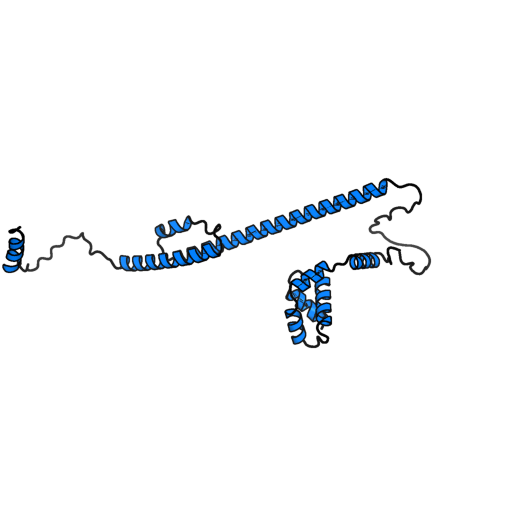1
ATOM 630 O O . LYS A 1 81 ? 25.441 -14.496 -45.024 1.00 60.34 81 LYS A O 1
ATOM 635 N N . LYS A 1 82 ? 27.641 -14.924 -45.227 1.00 48.47 82 LYS A N 1
ATOM 636 C CA . LYS A 1 82 ? 27.525 -15.599 -46.526 1.00 48.47 82 LYS A CA 1
ATOM 637 C C . LYS A 1 82 ? 26.790 -16.917 -46.287 1.00 48.47 82 LYS A C 1
ATOM 639 O O . LYS A 1 82 ? 27.382 -17.884 -45.817 1.00 48.47 82 LYS A O 1
ATOM 644 N N . SER A 1 83 ? 25.489 -16.938 -46.564 1.00 44.03 83 SER A N 1
ATOM 645 C CA . SER A 1 83 ? 24.747 -18.191 -46.686 1.00 44.03 83 SER A CA 1
ATOM 646 C C . SER A 1 83 ? 25.376 -18.996 -47.829 1.00 44.03 83 SER A C 1
ATOM 648 O O . SER A 1 83 ? 25.739 -18.385 -48.839 1.00 44.03 83 SER A O 1
ATOM 650 N N . PRO A 1 84 ? 25.547 -20.325 -47.701 1.00 39.25 84 PRO A N 1
ATOM 651 C CA . PRO A 1 84 ? 26.079 -21.124 -48.790 1.00 39.25 84 PRO A CA 1
ATOM 652 C C . PRO A 1 84 ? 25.150 -20.999 -49.999 1.00 39.25 84 PRO A C 1
ATOM 654 O O . PRO A 1 84 ? 23.937 -21.181 -49.909 1.00 39.25 84 PRO A O 1
ATOM 657 N N . GLU A 1 85 ? 25.772 -20.619 -51.101 1.00 45.91 85 GLU A N 1
ATOM 658 C CA . GLU A 1 85 ? 25.231 -20.438 -52.439 1.00 45.91 85 GLU A CA 1
ATOM 659 C C . GLU A 1 85 ? 24.462 -21.694 -52.875 1.00 45.91 85 GLU A C 1
ATOM 661 O O . GLU A 1 85 ? 25.047 -22.778 -52.923 1.00 45.91 85 GLU A O 1
ATOM 666 N N . LYS A 1 86 ? 23.160 -21.562 -53.167 1.00 32.03 86 LYS A N 1
ATOM 667 C CA . LYS A 1 86 ? 22.446 -22.445 -54.099 1.00 32.03 86 LYS A CA 1
ATOM 668 C C . LYS A 1 86 ? 21.382 -21.684 -54.877 1.00 32.03 86 LYS A C 1
ATOM 670 O O . LYS A 1 86 ? 20.700 -20.807 -54.350 1.00 32.03 86 LYS A O 1
ATOM 675 N N . ASP A 1 87 ? 21.325 -22.077 -56.138 1.00 33.62 87 ASP A N 1
ATOM 676 C CA . ASP A 1 87 ? 20.721 -21.426 -57.283 1.00 33.62 87 ASP A CA 1
ATOM 677 C C . ASP A 1 87 ? 19.191 -21.295 -57.259 1.00 33.62 87 ASP A C 1
ATOM 679 O O . ASP A 1 87 ? 18.461 -22.195 -56.853 1.00 33.62 87 ASP A O 1
ATOM 683 N N . ASP A 1 88 ? 18.788 -20.134 -57.772 1.00 36.50 88 ASP A N 1
ATOM 684 C CA . ASP A 1 88 ? 17.769 -19.849 -58.786 1.00 36.50 88 ASP A CA 1
ATOM 685 C C . ASP A 1 88 ? 16.277 -20.240 -58.611 1.00 36.50 88 ASP A C 1
ATOM 687 O O . ASP A 1 88 ? 15.870 -21.389 -58.470 1.00 36.50 88 ASP A O 1
ATOM 691 N N . ASN A 1 89 ? 15.479 -19.189 -58.835 1.00 31.98 89 ASN A N 1
ATOM 692 C CA . ASN A 1 89 ? 14.140 -19.121 -59.423 1.00 31.98 89 ASN A CA 1
ATOM 693 C C . ASN A 1 89 ? 12.849 -19.397 -58.604 1.00 31.98 89 ASN A C 1
ATOM 695 O O . ASN A 1 89 ? 12.365 -20.515 -58.471 1.00 31.98 89 ASN A O 1
ATOM 699 N N . SER A 1 90 ? 12.212 -18.270 -58.244 1.00 39.22 90 SER A N 1
ATOM 700 C CA . SER A 1 90 ? 10.771 -17.941 -58.321 1.00 39.22 90 SER A CA 1
ATOM 701 C C . SER A 1 90 ? 9.717 -18.788 -57.582 1.00 39.22 90 SER A C 1
ATOM 703 O O . SER A 1 90 ? 9.320 -19.850 -58.046 1.00 39.22 90 SER A O 1
ATOM 705 N N . ASN A 1 91 ? 9.053 -18.194 -56.572 1.00 32.12 91 ASN A N 1
ATOM 706 C CA . ASN A 1 91 ? 7.730 -17.528 -56.700 1.00 32.12 91 ASN A CA 1
ATOM 707 C C . ASN A 1 91 ? 6.965 -17.443 -55.343 1.00 32.12 91 ASN A C 1
ATOM 709 O O . ASN A 1 91 ? 6.863 -18.434 -54.624 1.00 32.12 91 ASN A O 1
ATOM 713 N N . LYS A 1 92 ? 6.295 -16.292 -55.113 1.00 30.84 92 LYS A N 1
ATOM 714 C CA . LYS A 1 92 ? 5.204 -15.983 -54.139 1.00 30.84 92 LYS A CA 1
ATOM 715 C C . LYS A 1 92 ? 5.571 -15.604 -52.672 1.00 30.84 92 LYS A C 1
ATOM 717 O O . LYS A 1 92 ? 6.602 -16.024 -52.170 1.00 30.84 92 LYS A O 1
ATOM 722 N N . PRO A 1 93 ? 4.694 -14.867 -51.942 1.00 36.31 93 PRO A N 1
ATOM 723 C CA . PRO A 1 93 ? 4.410 -13.429 -52.076 1.00 36.31 93 PRO A CA 1
ATOM 724 C C . PRO A 1 93 ? 4.637 -12.603 -50.777 1.00 36.31 93 PRO A C 1
ATOM 726 O O . PRO A 1 93 ? 4.724 -13.135 -49.678 1.00 36.31 93 PRO A O 1
ATOM 729 N N . ALA A 1 94 ? 4.677 -11.283 -50.981 1.00 41.78 94 ALA A N 1
ATOM 730 C CA . ALA A 1 94 ? 4.837 -10.123 -50.090 1.00 41.78 94 ALA A CA 1
ATOM 731 C C . ALA A 1 94 ? 4.363 -10.170 -48.616 1.00 41.78 94 ALA A C 1
ATOM 733 O O . ALA A 1 94 ? 3.200 -10.453 -48.360 1.00 41.78 94 ALA A O 1
ATOM 734 N N . GLU A 1 95 ? 5.234 -9.684 -47.711 1.00 33.44 95 GLU A N 1
ATOM 735 C CA . GLU A 1 95 ? 5.027 -8.540 -46.782 1.00 33.44 95 GLU A CA 1
ATOM 736 C C . GLU A 1 95 ? 6.298 -8.278 -45.931 1.00 33.44 95 GLU A C 1
ATOM 738 O O . GLU A 1 95 ? 7.074 -9.204 -45.700 1.00 33.44 95 GLU A O 1
ATOM 743 N N . PRO A 1 96 ? 6.508 -7.074 -45.364 1.00 35.22 96 PRO A N 1
ATOM 744 C CA . PRO A 1 96 ? 6.665 -5.756 -45.969 1.00 35.22 96 PRO A CA 1
ATOM 745 C C . PRO A 1 96 ? 8.156 -5.399 -46.167 1.00 35.22 96 PRO A C 1
ATOM 747 O O . PRO A 1 96 ? 8.990 -5.519 -45.269 1.00 35.22 96 PRO A O 1
ATOM 750 N N . GLN A 1 97 ? 8.495 -4.898 -47.356 1.00 33.41 97 GLN A N 1
ATOM 751 C CA . GLN A 1 97 ? 9.833 -4.397 -47.671 1.00 33.41 97 GLN A CA 1
ATOM 752 C C . GLN A 1 97 ? 10.098 -3.064 -46.958 1.00 33.41 97 GLN A C 1
ATOM 754 O O . GLN A 1 97 ? 9.699 -2.004 -47.440 1.00 33.41 97 GLN A O 1
ATOM 759 N N . VAL A 1 98 ? 10.866 -3.087 -45.870 1.00 31.50 98 VAL A N 1
ATOM 760 C CA . VAL A 1 98 ? 11.764 -1.962 -45.577 1.00 31.50 98 VAL A CA 1
ATOM 761 C C . VAL A 1 98 ? 12.941 -2.083 -46.539 1.00 31.50 98 VAL A C 1
ATOM 763 O O . VAL A 1 98 ? 13.802 -2.951 -46.400 1.00 31.50 98 VAL A O 1
ATOM 766 N N . LYS A 1 99 ? 12.901 -1.262 -47.591 1.00 33.84 99 LYS A N 1
ATOM 767 C CA . LYS A 1 99 ? 13.936 -1.173 -48.624 1.00 33.84 99 LYS A CA 1
ATOM 768 C C . LYS A 1 99 ? 15.311 -0.977 -47.959 1.00 33.84 99 LYS A C 1
ATOM 770 O O . LYS A 1 99 ? 15.457 -0.027 -47.189 1.00 33.84 99 LYS A O 1
ATOM 775 N N . PRO A 1 100 ? 16.321 -1.816 -48.253 1.00 35.25 100 PRO A N 1
ATOM 776 C CA . PRO A 1 100 ? 17.698 -1.505 -47.899 1.00 35.25 100 PRO A CA 1
ATOM 777 C C . PRO A 1 100 ? 18.115 -0.236 -48.649 1.00 35.25 100 PRO A C 1
ATOM 779 O O . PRO A 1 100 ? 17.897 -0.128 -49.857 1.00 35.25 100 PRO A O 1
ATOM 782 N N . ALA A 1 101 ? 18.683 0.730 -47.929 1.00 35.78 101 ALA A N 1
ATOM 783 C CA . ALA A 1 101 ? 19.275 1.923 -48.519 1.00 35.78 101 ALA A CA 1
ATOM 784 C C . ALA A 1 101 ? 20.379 1.537 -49.533 1.00 35.78 101 ALA A C 1
ATOM 786 O O . ALA A 1 101 ? 21.080 0.543 -49.320 1.00 35.78 101 ALA A O 1
ATOM 787 N N . PRO A 1 102 ? 20.527 2.286 -50.641 1.00 40.16 102 PRO A N 1
ATOM 788 C CA . PRO A 1 102 ? 21.455 1.950 -51.709 1.00 40.16 102 PRO A CA 1
ATOM 789 C C . PRO A 1 102 ? 22.901 2.148 -51.255 1.00 40.16 102 PRO A C 1
ATOM 791 O O . PRO A 1 102 ? 23.292 3.210 -50.776 1.00 40.16 102 PRO A O 1
ATOM 794 N N . GLN A 1 103 ? 23.704 1.110 -51.454 1.00 44.31 103 GLN A N 1
ATOM 795 C CA . GLN A 1 103 ? 25.153 1.185 -51.391 1.00 44.31 103 GLN A CA 1
ATOM 796 C C . GLN A 1 103 ? 25.626 1.844 -52.692 1.00 44.31 103 GLN A C 1
ATOM 798 O O . GLN A 1 103 ? 25.643 1.214 -53.748 1.00 44.31 103 GLN A O 1
ATOM 803 N N . GLN A 1 104 ? 25.962 3.130 -52.629 1.00 31.84 104 GLN A N 1
ATOM 804 C CA . GLN A 1 104 ? 26.672 3.827 -53.694 1.00 31.84 104 GLN A CA 1
ATOM 805 C C . GLN A 1 104 ? 27.873 4.529 -53.068 1.00 31.84 104 GLN A C 1
ATOM 807 O O . GLN A 1 104 ? 27.731 5.412 -52.226 1.00 31.84 104 GLN A O 1
ATOM 812 N N . GLY A 1 105 ? 29.068 4.073 -53.446 1.00 42.00 105 GLY A N 1
ATOM 813 C CA . GLY A 1 105 ? 30.264 4.883 -53.298 1.00 42.00 105 GLY A CA 1
ATOM 814 C C . GLY A 1 105 ? 30.111 6.137 -54.156 1.00 42.00 105 GLY A C 1
ATOM 815 O O . GLY A 1 105 ? 29.640 6.052 -55.289 1.00 42.00 105 GLY A O 1
ATOM 816 N N . GLY A 1 106 ? 30.510 7.275 -53.595 1.00 42.00 106 GLY A N 1
ATOM 817 C CA . GLY A 1 106 ? 30.483 8.576 -54.256 1.00 42.00 106 GLY A CA 1
ATOM 818 C C . GLY A 1 106 ? 29.575 9.569 -53.533 1.00 42.00 106 GLY A C 1
ATOM 819 O O . GLY A 1 106 ? 28.361 9.470 -53.621 1.00 42.00 106 GLY A O 1
ATOM 820 N N . GLU A 1 107 ? 30.204 10.526 -52.845 1.00 48.16 107 GLU A N 1
ATOM 821 C CA . GLU A 1 107 ? 29.631 11.812 -52.404 1.00 48.16 107 GLU A CA 1
ATOM 822 C C . GLU A 1 107 ? 28.433 11.776 -51.430 1.00 48.16 107 GLU A C 1
ATOM 824 O O . GLU A 1 107 ? 27.274 11.895 -51.818 1.00 48.16 107 GLU A O 1
ATOM 829 N N . SER A 1 108 ? 28.694 11.738 -50.117 1.00 42.19 108 SER A N 1
ATOM 830 C CA . SER A 1 108 ? 27.646 12.013 -49.115 1.00 42.19 108 SER A CA 1
ATOM 831 C C . SER A 1 108 ? 28.211 12.452 -47.758 1.00 42.19 108 SER A C 1
ATOM 833 O O . SER A 1 108 ? 28.201 11.694 -46.789 1.00 42.19 108 SER A O 1
ATOM 835 N N . GLY A 1 109 ? 28.714 13.687 -47.685 1.00 46.94 109 GLY A N 1
ATOM 836 C CA . GLY A 1 109 ? 29.068 14.330 -46.412 1.00 46.94 109 GLY A CA 1
ATOM 837 C C . GLY A 1 109 ? 27.849 14.819 -45.615 1.00 46.94 109 GLY A C 1
ATOM 838 O O . GLY A 1 109 ? 27.846 14.712 -44.395 1.00 46.94 109 GLY A O 1
ATOM 839 N N . ASP A 1 110 ? 26.784 15.268 -46.291 1.00 54.75 110 ASP A N 1
ATOM 840 C CA . ASP A 1 110 ? 25.685 16.000 -45.631 1.00 54.75 110 ASP A CA 1
ATOM 841 C C . ASP A 1 110 ? 24.513 15.131 -45.139 1.00 54.75 110 ASP A C 1
ATOM 843 O O . ASP A 1 110 ? 23.973 15.358 -44.058 1.00 54.75 110 ASP A O 1
ATOM 847 N N . LYS A 1 111 ? 24.126 14.075 -45.865 1.00 55.91 111 LYS A N 1
ATOM 848 C CA . LYS A 1 111 ? 22.909 13.292 -45.539 1.00 55.91 111 LYS A CA 1
ATOM 849 C C . LYS A 1 111 ? 23.054 12.379 -44.313 1.00 55.91 111 LYS A C 1
ATOM 851 O O . LYS A 1 111 ? 22.064 11.974 -43.708 1.00 55.91 111 LYS A O 1
ATOM 856 N N . THR A 1 112 ? 24.287 12.057 -43.929 1.00 56.12 112 THR A N 1
ATOM 857 C CA . THR A 1 112 ? 24.598 11.217 -42.760 1.00 56.12 112 THR A CA 1
ATOM 858 C C . THR A 1 112 ? 24.428 11.992 -41.448 1.00 56.12 112 THR A C 1
ATOM 860 O O . THR A 1 112 ? 24.065 11.407 -40.426 1.00 56.12 112 THR A O 1
ATOM 863 N N . ALA A 1 113 ? 24.649 13.311 -41.480 1.00 68.75 113 ALA A N 1
ATOM 864 C CA . ALA A 1 113 ? 24.449 14.198 -40.338 1.00 68.75 113 ALA A CA 1
ATOM 865 C C . ALA A 1 113 ? 22.955 14.394 -40.038 1.00 68.75 113 ALA A C 1
ATOM 867 O O . ALA A 1 113 ? 22.540 14.219 -38.895 1.00 68.75 113 ALA A O 1
ATOM 868 N N . GLU A 1 114 ? 22.135 1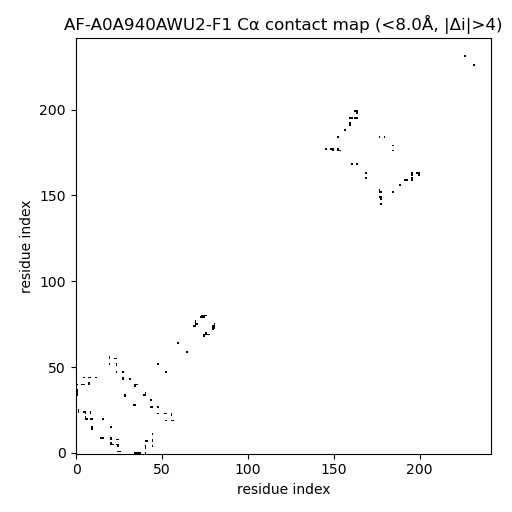4.633 -41.068 1.00 67.81 114 GLU A N 1
ATOM 869 C CA . GLU A 1 114 ? 20.678 14.783 -40.924 1.00 67.81 114 GLU A CA 1
ATOM 870 C C . GLU A 1 114 ? 20.010 13.517 -40.367 1.00 67.81 114 GLU A C 1
ATOM 872 O O . GLU A 1 114 ? 19.122 13.596 -39.519 1.00 67.81 114 GLU A O 1
ATOM 877 N N . PHE A 1 115 ? 20.469 12.332 -40.780 1.00 68.06 115 PHE A N 1
ATOM 878 C CA . PHE A 1 115 ? 19.962 11.065 -40.251 1.00 68.06 115 PHE A CA 1
ATOM 879 C C . PHE A 1 115 ? 20.355 10.836 -38.782 1.00 68.06 115 PHE A C 1
ATOM 881 O O . PHE A 1 115 ? 19.534 10.375 -37.987 1.00 68.06 115 PHE A O 1
ATOM 888 N N . MET A 1 116 ? 21.586 11.184 -38.386 1.00 67.50 116 MET A N 1
ATOM 889 C CA . MET A 1 116 ? 22.003 11.092 -36.983 1.00 67.50 116 MET A CA 1
ATOM 890 C C . MET A 1 116 ? 21.280 12.098 -36.084 1.00 67.50 116 MET A C 1
ATOM 892 O O . MET A 1 116 ? 20.922 11.744 -34.960 1.00 67.50 116 MET A O 1
ATOM 896 N N . ASP A 1 117 ? 21.021 13.314 -36.562 1.00 80.88 117 ASP A N 1
ATOM 897 C CA . ASP A 1 117 ? 20.237 14.299 -35.814 1.00 80.88 117 ASP A CA 1
ATOM 898 C C . ASP A 1 117 ? 18.763 13.901 -35.710 1.00 80.88 117 ASP A C 1
ATOM 900 O O . ASP A 1 117 ? 18.172 14.051 -34.641 1.00 80.88 117 ASP A O 1
ATOM 904 N N . ALA A 1 118 ? 18.189 13.280 -36.745 1.00 77.62 118 ALA A N 1
ATOM 905 C CA . ALA A 1 118 ? 16.843 12.715 -36.678 1.00 77.62 118 ALA A CA 1
ATOM 906 C C . ALA A 1 118 ? 16.735 11.587 -35.635 1.00 77.62 118 ALA A C 1
ATOM 908 O O . ALA A 1 118 ? 15.779 11.552 -34.860 1.00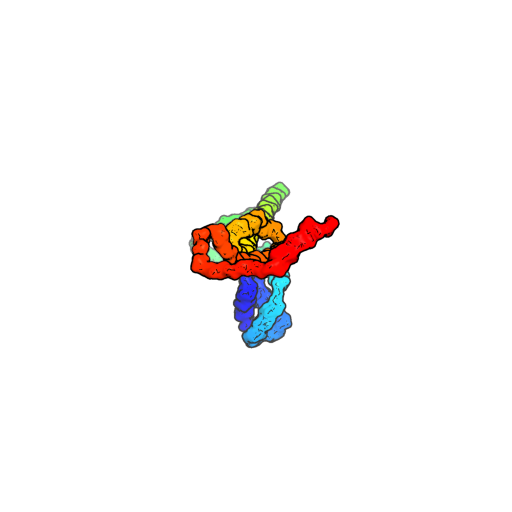 77.62 118 ALA A O 1
ATOM 909 N N . ILE A 1 119 ? 17.730 10.694 -35.551 1.00 76.69 119 ILE A N 1
ATOM 910 C CA . ILE A 1 119 ? 17.757 9.630 -34.532 1.00 76.69 119 ILE A CA 1
ATOM 911 C C . ILE A 1 119 ? 17.951 10.204 -33.125 1.00 76.69 119 ILE A C 1
ATOM 913 O O . ILE A 1 119 ? 17.280 9.762 -32.192 1.00 76.69 119 ILE A O 1
ATOM 917 N N . LYS A 1 120 ? 18.830 11.196 -32.944 1.00 78.88 120 LYS A N 1
ATOM 918 C CA . LYS A 1 120 ? 19.000 11.873 -31.647 1.00 78.88 120 LYS A CA 1
ATOM 919 C C . LYS A 1 120 ? 17.732 12.605 -31.223 1.00 78.88 120 LYS A C 1
ATOM 921 O O . LYS A 1 120 ? 17.367 12.525 -30.054 1.00 78.88 120 LYS A O 1
ATOM 926 N N . GLY A 1 121 ? 17.060 13.273 -32.161 1.00 83.50 121 GLY A N 1
ATOM 927 C CA . GLY A 1 121 ? 15.770 13.919 -31.944 1.00 83.50 121 GLY A CA 1
ATOM 928 C C . GLY A 1 121 ? 14.723 12.915 -31.479 1.00 83.50 121 GLY A C 1
ATOM 929 O O . GLY A 1 121 ? 14.166 13.083 -30.399 1.00 83.50 121 GLY A O 1
ATOM 930 N N . ALA A 1 122 ? 14.550 11.816 -32.216 1.00 77.75 122 ALA A N 1
ATOM 931 C CA . ALA A 1 122 ? 13.610 10.754 -31.864 1.00 77.75 122 ALA A CA 1
ATOM 932 C C . ALA A 1 122 ? 13.924 10.102 -30.504 1.00 77.75 122 ALA A C 1
ATOM 934 O O . ALA A 1 122 ? 13.015 9.834 -29.722 1.00 77.75 122 ALA A O 1
ATOM 935 N N . LEU A 1 123 ? 15.203 9.883 -30.181 1.00 72.06 123 LEU A N 1
ATOM 936 C CA . LEU A 1 123 ? 15.614 9.324 -28.891 1.00 72.06 123 LEU A CA 1
ATOM 937 C C . LEU A 1 123 ? 15.380 10.307 -27.734 1.00 72.06 123 LEU A C 1
ATOM 939 O O . LEU A 1 123 ? 14.941 9.900 -26.660 1.00 72.06 123 LEU A O 1
ATOM 943 N N . ALA A 1 124 ? 15.646 11.598 -27.941 1.00 82.38 124 ALA A N 1
ATOM 944 C CA . ALA A 1 124 ? 15.367 12.639 -26.956 1.00 82.38 124 ALA A CA 1
ATOM 945 C C . ALA A 1 124 ? 13.858 12.795 -26.717 1.00 82.38 124 ALA A C 1
ATOM 947 O O . ALA A 1 124 ? 13.418 12.947 -25.577 1.00 82.38 124 ALA A O 1
ATOM 948 N N . GLU A 1 125 ? 13.059 12.706 -27.779 1.00 83.38 125 GLU A N 1
ATOM 949 C CA . GLU A 1 125 ? 11.601 12.737 -27.709 1.00 83.38 125 GLU A CA 1
ATOM 950 C C . GLU A 1 125 ? 11.066 11.506 -26.970 1.00 83.38 125 GLU A C 1
ATOM 952 O O . GLU A 1 125 ? 10.269 11.643 -26.046 1.00 83.38 125 GLU A O 1
ATOM 957 N N . GLN A 1 126 ? 11.607 10.319 -27.254 1.00 76.94 126 GLN A N 1
ATOM 958 C CA . GLN A 1 126 ? 11.278 9.086 -26.539 1.00 76.94 126 GLN A CA 1
ATOM 959 C C . GLN A 1 126 ? 11.650 9.152 -25.049 1.00 76.94 126 GLN A C 1
ATOM 961 O O . GLN A 1 126 ? 10.862 8.731 -24.204 1.00 76.94 126 GLN A O 1
ATOM 966 N N . GLN A 1 127 ? 12.821 9.696 -24.696 1.00 73.38 127 GLN A N 1
ATOM 967 C CA . GLN A 1 127 ? 13.209 9.898 -23.294 1.00 73.38 127 GLN A CA 1
ATOM 968 C C . GLN A 1 127 ? 12.268 10.869 -22.580 1.00 73.38 127 GLN A C 1
ATOM 970 O O . GLN A 1 127 ? 11.912 10.648 -21.422 1.00 73.38 127 GLN A O 1
ATOM 975 N N . LYS A 1 128 ? 11.839 11.931 -23.267 1.00 84.62 128 LYS A N 1
ATOM 976 C CA . LYS A 1 128 ? 10.894 12.912 -22.733 1.00 84.62 128 LYS A CA 1
ATOM 977 C C . LYS A 1 128 ? 9.505 12.306 -22.528 1.00 84.62 128 LYS A C 1
ATOM 979 O O . LYS A 1 128 ? 8.897 12.540 -21.485 1.00 84.62 128 LYS A O 1
ATOM 984 N N . GLU A 1 129 ? 9.035 11.496 -23.473 1.00 80.94 129 GLU A N 1
ATOM 985 C CA . GLU A 1 129 ? 7.767 10.767 -23.383 1.00 80.94 129 GLU A CA 1
ATOM 986 C C . GLU A 1 129 ? 7.803 9.753 -22.231 1.00 80.94 129 GLU A C 1
ATOM 988 O O . GLU A 1 129 ? 6.888 9.698 -21.412 1.00 80.94 129 GLU A O 1
ATOM 993 N N . PHE A 1 130 ? 8.906 9.013 -22.095 1.00 76.94 130 PHE A N 1
ATOM 994 C CA . PHE A 1 130 ? 9.116 8.069 -20.998 1.00 76.94 130 PHE A CA 1
ATOM 995 C C . PHE A 1 130 ? 9.162 8.771 -19.636 1.00 76.94 130 PHE A C 1
ATOM 997 O O . PHE A 1 130 ? 8.500 8.343 -18.692 1.00 76.94 130 PHE A O 1
ATOM 1004 N N . ALA A 1 131 ? 9.885 9.890 -19.528 1.00 83.94 131 ALA A N 1
ATOM 1005 C CA . ALA A 1 131 ? 9.920 10.696 -18.310 1.00 83.94 131 ALA A CA 1
ATOM 1006 C C . ALA A 1 131 ? 8.527 11.236 -17.942 1.00 83.94 131 ALA A C 1
ATOM 1008 O O . ALA A 1 131 ? 8.165 11.267 -16.765 1.00 83.94 131 ALA A O 1
ATOM 1009 N N . ARG A 1 132 ? 7.722 11.618 -18.942 1.00 87.31 132 ARG A N 1
ATOM 1010 C CA . ARG A 1 132 ? 6.339 12.060 -18.745 1.00 87.31 132 ARG A CA 1
ATOM 1011 C C . ARG A 1 132 ? 5.445 10.924 -18.247 1.00 87.31 132 ARG A C 1
ATOM 1013 O O . ARG A 1 132 ? 4.736 11.127 -17.268 1.00 87.31 132 ARG A O 1
ATOM 1020 N N . GLN A 1 133 ? 5.536 9.736 -18.844 1.00 85.88 133 GLN A N 1
ATOM 1021 C CA . GLN A 1 133 ? 4.787 8.551 -18.408 1.00 85.88 133 GLN A CA 1
ATOM 1022 C C . GLN A 1 133 ? 5.167 8.122 -16.986 1.00 85.88 133 GLN A C 1
ATOM 1024 O O . GLN A 1 133 ? 4.292 7.848 -16.171 1.00 85.88 133 GLN A O 1
ATOM 1029 N N . MET A 1 134 ? 6.461 8.119 -16.652 1.00 82.06 134 MET A N 1
ATOM 1030 C CA . MET A 1 134 ? 6.933 7.812 -15.297 1.00 82.06 134 MET A CA 1
ATOM 1031 C C . MET A 1 134 ? 6.412 8.819 -14.269 1.00 82.06 134 MET A C 1
ATOM 1033 O O . MET A 1 134 ? 6.011 8.429 -13.172 1.00 82.06 134 MET A O 1
ATOM 1037 N N . LYS A 1 135 ? 6.378 10.108 -14.626 1.00 86.31 135 LYS A N 1
ATOM 1038 C CA . LYS A 1 135 ? 5.798 11.149 -13.776 1.00 86.31 135 LYS A CA 1
ATOM 1039 C C . LYS A 1 135 ? 4.294 10.954 -13.590 1.00 86.31 135 LYS A C 1
ATOM 1041 O O . LYS A 1 135 ? 3.824 11.000 -12.463 1.00 86.31 135 LYS A O 1
ATOM 1046 N N . GLU A 1 136 ? 3.558 10.674 -14.658 1.00 85.38 136 GLU A N 1
ATOM 1047 C CA . GLU A 1 136 ? 2.111 10.449 -14.602 1.00 85.38 136 GLU A CA 1
ATOM 1048 C C . GLU A 1 136 ? 1.744 9.202 -13.783 1.00 85.38 136 GLU A C 1
ATOM 1050 O O . GLU A 1 136 ? 0.840 9.256 -12.951 1.00 85.38 136 GLU A O 1
ATOM 1055 N N . LEU A 1 137 ? 2.501 8.106 -13.921 1.00 81.12 137 LEU A N 1
ATOM 1056 C CA . LEU A 1 137 ? 2.359 6.932 -13.057 1.00 81.12 137 LEU A CA 1
ATOM 1057 C C . LEU A 1 137 ? 2.665 7.261 -11.593 1.00 81.12 137 LEU A C 1
ATOM 1059 O O . LEU A 1 137 ? 1.948 6.805 -10.706 1.00 81.12 137 LEU A O 1
ATOM 1063 N N . SER A 1 138 ? 3.724 8.029 -11.332 1.00 78.12 138 SER A N 1
ATOM 1064 C CA . SER A 1 138 ? 4.099 8.439 -9.976 1.00 78.12 138 SER A CA 1
ATOM 1065 C C . SER A 1 138 ? 3.023 9.318 -9.336 1.00 78.12 138 SER A C 1
ATOM 1067 O O . SER A 1 138 ? 2.634 9.073 -8.196 1.00 78.12 138 SER A O 1
ATOM 1069 N N . ASP A 1 139 ? 2.502 10.300 -10.069 1.00 81.50 139 ASP A N 1
ATOM 1070 C CA . ASP A 1 139 ? 1.444 11.205 -9.612 1.00 81.50 139 ASP A CA 1
ATOM 1071 C C . ASP A 1 139 ? 0.119 10.439 -9.403 1.00 81.50 139 ASP A C 1
ATOM 1073 O O . ASP A 1 139 ? -0.581 10.629 -8.402 1.00 81.50 139 ASP A O 1
ATOM 1077 N N . GLY A 1 140 ? -0.195 9.486 -10.287 1.00 79.44 140 GLY A N 1
ATOM 1078 C CA . GLY A 1 140 ? -1.316 8.555 -10.137 1.00 79.44 140 GLY A CA 1
ATOM 1079 C C . GLY A 1 140 ? -1.177 7.653 -8.906 1.00 79.44 140 GLY A C 1
ATOM 1080 O O . GLY A 1 140 ? -2.118 7.491 -8.132 1.00 79.44 140 GLY A O 1
ATOM 1081 N N . LEU A 1 141 ? 0.014 7.107 -8.658 1.00 72.62 141 LEU A N 1
ATOM 1082 C CA . LEU A 1 141 ? 0.285 6.272 -7.489 1.00 72.62 141 LEU A CA 1
ATOM 1083 C C . LEU A 1 141 ? 0.243 7.085 -6.190 1.00 72.62 141 LEU A C 1
ATOM 1085 O O . LEU A 1 141 ? -0.274 6.600 -5.184 1.00 72.62 141 LEU A O 1
ATOM 1089 N N . ALA A 1 142 ? 0.759 8.316 -6.206 1.00 73.38 142 ALA A N 1
ATOM 1090 C CA . ALA A 1 142 ? 0.701 9.233 -5.075 1.00 73.38 142 ALA A CA 1
ATOM 1091 C C . ALA A 1 142 ? -0.748 9.608 -4.744 1.00 73.38 142 ALA A C 1
ATOM 1093 O O . ALA A 1 142 ? -1.144 9.521 -3.587 1.00 73.38 142 ALA A O 1
ATOM 1094 N N . SER A 1 143 ? -1.570 9.938 -5.742 1.00 72.81 143 SER A N 1
ATOM 1095 C CA . SER A 1 143 ? -2.991 10.245 -5.527 1.00 72.81 143 SER A CA 1
ATOM 1096 C C . SER A 1 143 ? -3.794 9.034 -5.032 1.00 72.81 143 SER A C 1
ATOM 1098 O O . SER A 1 143 ? -4.573 9.176 -4.092 1.00 72.81 143 SER A O 1
ATOM 1100 N N . LEU A 1 144 ? -3.550 7.831 -5.567 1.00 76.31 144 LEU A N 1
ATOM 1101 C CA . LEU A 1 144 ? -4.158 6.583 -5.083 1.00 76.31 144 LEU A CA 1
ATOM 1102 C C . LEU A 1 144 ? -3.754 6.253 -3.644 1.00 76.31 144 LEU A C 1
ATOM 1104 O O . LEU A 1 144 ? -4.601 5.875 -2.832 1.00 76.31 144 LEU A O 1
ATOM 1108 N N . ARG A 1 145 ? -2.465 6.395 -3.311 1.00 75.12 145 ARG A N 1
ATOM 1109 C CA . ARG A 1 145 ? -1.974 6.195 -1.942 1.00 75.12 145 ARG A CA 1
ATOM 1110 C C . ARG A 1 145 ? -2.580 7.219 -0.998 1.00 75.12 145 ARG A C 1
ATOM 1112 O O . ARG A 1 145 ? -3.139 6.819 0.014 1.00 75.12 145 ARG A O 1
ATOM 1119 N N . ASN A 1 146 ? -2.553 8.498 -1.355 1.00 76.50 146 ASN A N 1
ATOM 1120 C CA . ASN A 1 146 ? -3.113 9.566 -0.533 1.00 76.50 146 ASN A CA 1
ATOM 1121 C C . ASN A 1 146 ? -4.623 9.390 -0.328 1.00 76.50 146 ASN A C 1
ATOM 1123 O O . ASN A 1 146 ? -5.094 9.544 0.793 1.00 76.50 146 ASN A O 1
ATOM 1127 N N . GLY A 1 147 ? -5.372 8.989 -1.363 1.00 79.38 147 GLY A N 1
ATOM 1128 C CA . GLY A 1 147 ? -6.803 8.689 -1.258 1.00 79.38 147 GLY A CA 1
ATOM 1129 C C . GLY A 1 147 ? -7.089 7.510 -0.326 1.00 79.38 147 GLY A C 1
ATOM 1130 O O . GLY A 1 147 ? -7.906 7.620 0.585 1.00 79.38 147 GLY A O 1
ATOM 1131 N N . ARG A 1 148 ? -6.350 6.404 -0.476 1.00 80.44 148 ARG A N 1
ATOM 1132 C CA . ARG A 1 148 ? -6.497 5.226 0.393 1.00 80.44 148 ARG A CA 1
ATOM 1133 C C . ARG A 1 148 ? -6.087 5.508 1.840 1.00 80.44 148 ARG A C 1
ATOM 1135 O O . ARG A 1 148 ? -6.710 4.987 2.761 1.00 80.44 148 ARG A O 1
ATOM 1142 N N . ILE A 1 149 ? -5.048 6.316 2.043 1.00 83.25 149 ILE A N 1
ATOM 1143 C CA . ILE A 1 149 ? -4.593 6.758 3.365 1.00 83.25 149 ILE A CA 1
ATOM 1144 C C . ILE A 1 149 ? -5.659 7.656 4.001 1.00 83.25 149 ILE A C 1
ATOM 1146 O O . ILE A 1 149 ? -6.069 7.399 5.127 1.00 83.25 149 ILE A O 1
ATOM 1150 N N . ALA A 1 150 ? -6.172 8.647 3.273 1.00 84.50 150 ALA A N 1
ATOM 1151 C CA . ALA A 1 150 ? -7.233 9.536 3.737 1.00 84.50 150 ALA A CA 1
ATOM 1152 C C . ALA A 1 150 ? -8.491 8.773 4.180 1.00 84.50 150 ALA A C 1
ATOM 1154 O O . ALA A 1 150 ? -9.014 9.020 5.269 1.00 84.50 150 ALA A O 1
ATOM 1155 N N . GLU A 1 151 ? -8.961 7.825 3.366 1.00 87.25 151 GLU A N 1
ATOM 1156 C CA . GLU A 1 151 ? -10.119 6.988 3.689 1.00 87.25 151 GLU A CA 1
ATOM 1157 C C . GLU A 1 151 ? -9.872 6.106 4.914 1.00 87.25 151 GLU A C 1
ATOM 1159 O O . GLU A 1 151 ? -10.720 6.055 5.806 1.00 87.25 151 GLU A O 1
ATOM 1164 N N . ASN A 1 152 ? -8.709 5.452 4.996 1.00 87.94 152 ASN A N 1
ATOM 1165 C CA . ASN A 1 152 ? -8.370 4.587 6.127 1.00 87.94 152 ASN A CA 1
ATOM 1166 C C . ASN A 1 152 ? -8.267 5.391 7.432 1.00 87.94 152 ASN A C 1
ATOM 1168 O O . ASN A 1 152 ? -8.934 5.067 8.414 1.00 87.94 152 ASN A O 1
ATOM 1172 N N . ARG A 1 153 ? -7.547 6.517 7.409 1.00 91.12 153 ARG A N 1
ATOM 1173 C CA . ARG A 1 153 ? -7.401 7.414 8.561 1.00 91.12 153 ARG A CA 1
ATOM 1174 C C . ARG A 1 153 ? -8.748 7.955 9.042 1.00 91.12 153 ARG A C 1
ATOM 1176 O O . ARG A 1 153 ? -9.041 7.942 10.238 1.00 91.12 153 ARG A O 1
ATOM 1183 N N . LYS A 1 154 ? -9.624 8.365 8.117 1.00 90.75 154 LYS A N 1
ATOM 1184 C CA . LYS A 1 154 ? -11.001 8.776 8.443 1.00 90.75 154 LYS A CA 1
ATOM 1185 C C . LYS A 1 154 ? -11.820 7.632 9.037 1.00 90.75 154 LYS A C 1
ATOM 1187 O O . LYS A 1 154 ? -12.580 7.863 9.975 1.00 90.75 154 LYS A O 1
ATOM 1192 N N . ALA A 1 155 ? -11.689 6.414 8.516 1.00 90.25 155 ALA A N 1
ATOM 1193 C CA . ALA A 1 155 ? -12.389 5.246 9.042 1.00 90.25 155 ALA A CA 1
ATOM 1194 C C . ALA A 1 155 ? -11.933 4.900 10.469 1.00 90.25 155 ALA A C 1
ATOM 1196 O O . ALA A 1 155 ? -12.779 4.661 11.330 1.00 90.25 155 ALA A O 1
ATOM 1197 N N . GLN A 1 156 ? -10.625 4.941 10.744 1.00 89.56 156 GLN A N 1
ATOM 1198 C CA . GLN A 1 156 ? -10.063 4.712 12.080 1.00 89.56 156 GLN A CA 1
ATOM 1199 C C . GLN A 1 156 ? -10.547 5.760 13.088 1.00 89.56 156 GLN A C 1
ATOM 1201 O O . GLN A 1 156 ? -11.043 5.395 14.155 1.00 89.56 156 GLN A O 1
ATOM 1206 N N . LEU A 1 157 ? -10.493 7.047 12.723 1.00 91.50 157 LEU A N 1
ATOM 1207 C CA . LEU A 1 157 ? -10.998 8.137 13.559 1.00 91.50 157 LEU A CA 1
ATOM 1208 C C . LEU A 1 157 ? -12.498 7.970 13.848 1.00 91.50 157 LEU A C 1
ATOM 1210 O O . LEU A 1 157 ? -12.911 7.970 15.003 1.00 91.50 157 LEU A O 1
ATOM 1214 N N . ASN A 1 158 ? -13.323 7.747 12.820 1.00 90.56 158 ASN A N 1
ATOM 1215 C CA . ASN A 1 158 ? -14.761 7.519 13.003 1.00 90.56 158 ASN A CA 1
ATOM 1216 C C . ASN A 1 158 ? -15.063 6.279 13.860 1.00 90.56 158 ASN A C 1
ATOM 1218 O O . ASN A 1 158 ? -16.052 6.269 14.593 1.00 90.56 158 ASN A O 1
ATOM 1222 N N . GLY A 1 159 ? -14.211 5.253 13.795 1.00 91.56 159 GLY A N 1
ATOM 1223 C CA . GLY A 1 159 ? -14.302 4.065 14.637 1.00 91.56 159 GLY A CA 1
ATOM 1224 C C . GLY A 1 159 ? -14.155 4.371 16.128 1.00 91.56 159 GLY A C 1
ATOM 1225 O O . GLY A 1 159 ? -14.912 3.820 16.926 1.00 91.56 159 GLY A O 1
ATOM 1226 N N . LEU A 1 160 ? -13.240 5.273 16.504 1.00 90.44 160 LEU A N 1
ATOM 1227 C CA . LEU A 1 160 ? -13.094 5.744 17.888 1.00 90.44 160 LEU A CA 1
ATOM 1228 C C . LEU A 1 160 ? -14.277 6.619 18.307 1.00 90.44 160 LEU A C 1
ATOM 1230 O O . LEU A 1 160 ? -14.826 6.464 19.391 1.00 90.44 160 LEU A O 1
ATOM 1234 N N . LEU A 1 161 ? -14.730 7.499 17.418 1.00 91.00 161 LEU A N 1
ATOM 1235 C CA . LEU A 1 161 ? -15.780 8.470 17.716 1.00 91.00 161 LEU A CA 1
ATOM 1236 C C . LEU A 1 161 ? -17.197 7.878 17.755 1.00 91.00 161 LEU A C 1
ATOM 1238 O O . LEU A 1 161 ? -18.146 8.608 18.037 1.00 91.00 161 LEU A O 1
ATOM 1242 N N . LYS A 1 162 ? -17.390 6.592 17.445 1.00 91.06 162 LYS A N 1
ATOM 1243 C CA . LYS A 1 162 ? -18.726 5.982 17.303 1.00 91.06 162 LYS A CA 1
ATOM 1244 C C . LYS A 1 162 ? -19.610 6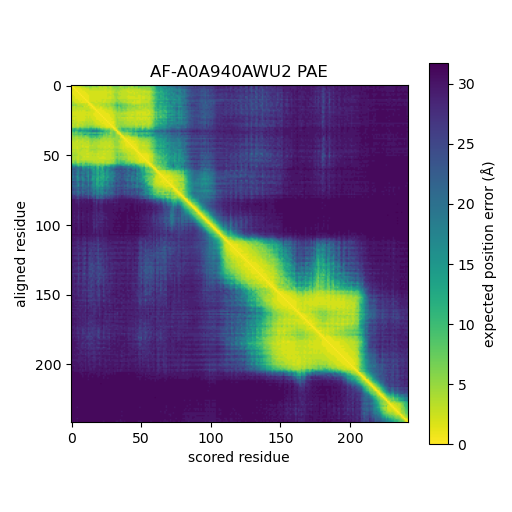.157 18.547 1.00 91.06 162 LYS A C 1
ATOM 1246 O O . LYS A 1 162 ? -20.811 6.374 18.399 1.00 91.06 162 LYS A O 1
ATOM 1251 N N . ASP A 1 163 ? -19.000 6.129 19.734 1.00 86.88 163 ASP A N 1
ATOM 1252 C CA . ASP A 1 163 ? -19.677 6.178 21.035 1.00 86.88 163 ASP A CA 1
ATOM 1253 C C . ASP A 1 163 ? -19.926 7.623 21.523 1.00 86.88 163 ASP A C 1
ATOM 1255 O O . ASP A 1 163 ? -20.566 7.838 22.554 1.00 86.88 163 ASP A O 1
ATOM 1259 N N . LEU A 1 164 ? -19.461 8.629 20.768 1.00 86.75 164 LEU A N 1
ATOM 1260 C CA . LEU A 1 164 ? -19.677 10.050 21.047 1.00 86.75 164 LEU A CA 1
ATOM 1261 C C . LEU A 1 164 ? -21.000 10.558 20.458 1.00 86.75 164 LEU A C 1
ATOM 1263 O O . LEU A 1 164 ? -21.472 10.106 19.410 1.00 86.75 164 LEU A O 1
ATOM 1267 N N . LYS A 1 165 ? -21.573 11.582 21.098 1.00 87.88 165 LYS A N 1
ATOM 1268 C CA . LYS A 1 165 ? -22.736 12.318 20.576 1.00 87.88 165 LYS A CA 1
ATOM 1269 C C . LYS A 1 165 ? -22.323 13.192 19.388 1.00 87.88 165 LYS A C 1
ATOM 1271 O O . LYS A 1 165 ? -21.185 13.646 19.299 1.00 87.88 165 LYS A O 1
ATOM 1276 N N . ASP A 1 166 ? -23.260 13.511 18.498 1.00 83.88 166 ASP A N 1
ATOM 1277 C CA . ASP A 1 166 ? -22.942 14.201 17.236 1.00 83.88 166 ASP A CA 1
ATOM 1278 C C . ASP A 1 166 ? -22.279 15.571 17.414 1.00 83.88 166 ASP A C 1
ATOM 1280 O O . ASP A 1 166 ? -21.417 15.945 16.620 1.00 83.88 166 ASP A O 1
ATOM 1284 N N . TYR A 1 167 ? -22.617 16.319 18.470 1.00 83.44 167 TYR A N 1
ATOM 1285 C CA . TYR A 1 167 ? -21.944 17.589 18.762 1.00 83.44 167 TYR A CA 1
ATOM 1286 C C . TYR A 1 167 ? -20.476 17.399 19.182 1.00 83.44 167 TYR A C 1
ATOM 1288 O O . TYR A 1 167 ? -19.657 18.264 18.881 1.00 83.44 167 TYR A O 1
ATOM 1296 N N . GLN A 1 168 ? -20.140 16.264 19.806 1.00 86.00 168 GLN A N 1
ATOM 1297 C CA . GLN A 1 168 ? -18.781 15.903 20.229 1.00 86.00 168 GLN A CA 1
ATOM 1298 C C . GLN A 1 168 ? -17.943 15.411 19.043 1.00 86.00 168 GLN A C 1
ATOM 1300 O O . GLN A 1 168 ? -16.735 15.585 19.034 1.00 86.00 168 GLN A O 1
ATOM 1305 N N . LYS A 1 169 ? -18.578 14.881 17.989 1.00 87.75 169 LYS A N 1
ATOM 1306 C CA . LYS A 1 169 ? -17.904 14.480 16.741 1.00 87.75 169 LYS A CA 1
ATOM 1307 C C . LYS A 1 169 ? -17.482 15.669 15.866 1.00 87.75 169 LYS A C 1
ATOM 1309 O O . LYS A 1 169 ? -16.502 15.584 15.127 1.00 87.75 169 LYS A O 1
ATOM 1314 N N . ARG A 1 170 ? -18.215 16.791 15.934 1.00 87.88 170 ARG A N 1
ATOM 1315 C CA . ARG A 1 170 ? -17.971 17.997 15.111 1.00 87.88 170 ARG A CA 1
ATOM 1316 C C . ARG A 1 170 ? -16.535 18.538 15.145 1.00 87.88 170 ARG A C 1
ATOM 1318 O O . ARG A 1 170 ? -16.066 18.914 14.071 1.00 87.88 170 ARG A O 1
ATOM 1325 N N . PRO A 1 171 ? -15.847 18.663 16.298 1.00 87.25 171 PRO A N 1
ATOM 1326 C CA . PRO A 1 171 ? -14.465 19.139 16.321 1.00 87.25 171 PRO A CA 1
ATOM 1327 C C . PRO A 1 171 ? -13.519 18.256 15.506 1.00 87.25 171 PRO A C 1
ATOM 1329 O O . PRO A 1 171 ? -12.773 18.790 14.687 1.00 87.25 171 PRO A O 1
ATOM 1332 N N . TYR A 1 172 ? -13.624 16.933 15.629 1.00 87.38 172 TYR A N 1
ATOM 1333 C CA . TYR A 1 172 ? -12.754 15.995 14.916 1.00 87.38 172 TYR A CA 1
ATOM 1334 C C . TYR A 1 172 ? -12.968 16.010 13.399 1.00 87.38 172 TYR A C 1
ATOM 1336 O O . TYR A 1 172 ? -12.018 15.871 12.636 1.00 87.38 172 TYR A O 1
ATOM 1344 N N . GLY A 1 173 ? -14.194 16.273 12.937 1.00 85.00 173 GLY A N 1
ATOM 1345 C CA . GLY A 1 173 ? -14.494 16.397 11.505 1.00 85.00 173 GLY A CA 1
ATOM 1346 C C . GLY A 1 173 ? -13.806 17.579 10.805 1.00 85.00 173 GLY A C 1
ATOM 1347 O O . GLY A 1 173 ? -13.745 17.605 9.578 1.00 85.00 173 GLY A O 1
ATOM 1348 N N . ARG A 1 174 ? -13.280 18.558 11.555 1.00 87.50 174 ARG A N 1
ATOM 1349 C CA . ARG A 1 174 ? -12.524 19.697 11.000 1.00 87.50 174 ARG A CA 1
ATOM 1350 C C . ARG A 1 174 ? -11.036 19.399 10.815 1.00 87.50 174 ARG A C 1
ATOM 1352 O O . ARG A 1 174 ? -10.329 20.198 10.200 1.00 87.50 174 ARG A O 1
ATOM 1359 N N . ILE A 1 175 ? -10.560 18.281 11.353 1.00 89.06 175 ILE A N 1
ATOM 1360 C CA . ILE A 1 175 ? -9.147 17.922 11.350 1.00 89.06 175 ILE A CA 1
ATOM 1361 C C . ILE A 1 175 ? -8.787 17.319 9.995 1.00 89.06 175 ILE A C 1
ATOM 1363 O O . ILE A 1 175 ? -9.421 16.386 9.503 1.00 89.06 175 ILE A O 1
ATOM 1367 N N . GLN A 1 176 ? -7.744 17.867 9.375 1.00 87.38 176 GLN A N 1
ATOM 1368 C CA . GLN A 1 176 ? -7.259 17.428 8.068 1.00 87.38 176 GLN A CA 1
ATOM 1369 C C . GLN A 1 176 ? -6.304 16.240 8.228 1.00 87.38 176 GLN A C 1
ATOM 1371 O O . GLN A 1 176 ? -5.114 16.352 7.949 1.00 87.38 176 GLN A O 1
ATOM 1376 N N . VAL A 1 177 ? -6.841 15.088 8.647 1.00 84.94 177 VAL A N 1
ATOM 1377 C CA . VAL A 1 177 ? -6.074 13.840 8.859 1.00 84.94 177 VAL A CA 1
ATOM 1378 C C . VAL A 1 177 ? -5.328 13.356 7.610 1.00 84.94 177 VAL A C 1
ATOM 1380 O O . VAL A 1 177 ? -4.392 12.572 7.701 1.00 84.94 177 VAL A O 1
ATOM 1383 N N . GLU A 1 178 ? -5.717 13.840 6.432 1.00 83.50 178 GLU A N 1
ATOM 1384 C CA . GLU A 1 178 ? -5.088 13.539 5.140 1.00 83.50 178 GLU A CA 1
ATOM 1385 C C . GLU A 1 178 ? -3.736 14.240 4.953 1.00 83.50 178 GLU A C 1
ATOM 1387 O O . GLU A 1 178 ? -2.921 13.796 4.152 1.00 83.50 178 GLU A O 1
ATOM 1392 N N . LYS A 1 179 ? -3.507 15.347 5.669 1.00 85.31 179 LYS A N 1
ATOM 1393 C CA . LYS A 1 179 ? -2.285 16.159 5.559 1.00 85.31 179 LYS A CA 1
ATOM 1394 C C . LYS A 1 179 ? -1.261 15.869 6.650 1.00 85.31 179 LYS A C 1
ATOM 1396 O O . LYS A 1 179 ? -0.158 16.397 6.577 1.00 85.31 179 LYS A O 1
ATOM 1401 N N . MET A 1 180 ? -1.638 15.070 7.643 1.00 84.44 180 MET A N 1
ATOM 1402 C CA . MET A 1 180 ? -0.752 14.642 8.722 1.00 84.44 180 MET A CA 1
ATOM 1403 C C . MET A 1 180 ? 0.240 13.590 8.212 1.00 84.44 180 MET A C 1
ATOM 1405 O O . MET A 1 180 ? -0.067 12.835 7.281 1.00 84.44 180 MET A O 1
ATOM 1409 N N . SER A 1 181 ? 1.422 13.516 8.815 1.00 86.44 181 SER A N 1
ATOM 1410 C CA . SER A 1 181 ? 2.305 12.357 8.639 1.00 86.44 181 SER A CA 1
ATOM 1411 C C . SER A 1 181 ? 1.705 11.106 9.303 1.00 86.44 181 SER A C 1
ATOM 1413 O O . SER A 1 181 ? 0.697 11.194 10.007 1.00 86.44 181 SER A O 1
ATOM 1415 N N . ASP A 1 182 ? 2.282 9.928 9.046 1.00 83.38 182 ASP A N 1
ATOM 1416 C CA . ASP A 1 182 ? 1.841 8.694 9.716 1.00 83.38 182 ASP A CA 1
ATOM 1417 C C . ASP A 1 182 ? 2.053 8.792 11.240 1.00 83.38 182 ASP A C 1
ATOM 1419 O O . ASP A 1 182 ? 1.120 8.552 12.001 1.00 83.38 182 ASP A O 1
ATOM 1423 N N . ASP A 1 183 ? 3.218 9.281 11.680 1.00 87.38 183 ASP A N 1
ATOM 1424 C CA . ASP A 1 183 ? 3.543 9.444 13.104 1.00 87.38 183 ASP A CA 1
ATOM 1425 C C . ASP A 1 183 ? 2.639 10.476 13.805 1.00 87.38 183 ASP A C 1
ATOM 1427 O O . ASP A 1 183 ? 2.210 10.283 14.943 1.00 87.38 183 ASP A O 1
ATOM 1431 N N . GLU A 1 184 ? 2.335 11.595 13.140 1.00 90.06 184 GLU A N 1
ATOM 1432 C CA . GLU A 1 184 ? 1.415 12.610 13.670 1.00 90.06 184 GLU A CA 1
ATOM 1433 C C . GLU A 1 184 ? 0.001 12.050 13.826 1.00 90.06 184 GLU A C 1
ATOM 1435 O O . GLU A 1 184 ? -0.674 12.325 14.818 1.00 90.06 184 GLU A O 1
ATOM 1440 N N . PHE A 1 185 ? -0.442 11.254 12.852 1.00 91.81 185 PHE A N 1
ATOM 1441 C CA . PHE A 1 185 ? -1.761 10.645 12.879 1.00 91.81 185 PHE A CA 1
ATOM 1442 C C . PHE A 1 185 ? -1.883 9.572 13.969 1.00 91.81 185 PHE A C 1
ATOM 1444 O O . PHE A 1 185 ? -2.901 9.531 14.659 1.00 91.81 185 PHE A O 1
ATOM 1451 N N . ASP A 1 186 ? -0.854 8.748 14.171 1.00 90.88 186 ASP A N 1
ATOM 1452 C CA . ASP A 1 186 ? -0.847 7.720 15.217 1.00 90.88 186 ASP A CA 1
ATOM 1453 C C . ASP A 1 186 ? -0.881 8.336 16.623 1.00 90.88 186 ASP A C 1
ATOM 1455 O O . ASP A 1 186 ? -1.662 7.903 17.475 1.00 90.88 186 ASP A O 1
ATOM 1459 N N . ASN A 1 187 ? -0.105 9.401 16.852 1.00 93.25 187 ASN A N 1
ATOM 1460 C CA . ASN A 1 187 ? -0.153 10.159 18.105 1.00 93.25 187 ASN A CA 1
ATOM 1461 C C . ASN A 1 187 ? -1.524 10.813 18.320 1.00 93.25 187 ASN A C 1
ATOM 1463 O O . ASN A 1 187 ? -2.095 10.716 19.406 1.00 93.25 187 ASN A O 1
ATOM 1467 N N . PHE A 1 188 ? -2.089 11.417 17.273 1.00 93.50 188 PHE A N 1
ATOM 1468 C CA . PHE A 1 188 ? -3.428 11.997 17.320 1.00 93.50 188 PHE A CA 1
ATOM 1469 C C . PHE A 1 188 ? -4.499 10.945 17.646 1.00 93.50 188 PHE A C 1
ATOM 1471 O O . PHE A 1 188 ? -5.364 11.190 18.483 1.00 93.50 188 PHE A O 1
ATOM 1478 N N . LEU A 1 189 ? -4.447 9.750 17.048 1.00 92.06 189 LEU A N 1
ATOM 1479 C CA . LEU A 1 189 ? -5.378 8.669 17.385 1.00 92.06 189 LEU A CA 1
ATOM 1480 C C . LEU A 1 189 ? -5.253 8.222 18.843 1.00 92.06 189 LEU A C 1
ATOM 1482 O O . LEU A 1 189 ? -6.272 7.891 19.452 1.00 92.06 189 LEU A O 1
ATOM 1486 N N . ALA A 1 190 ? -4.039 8.184 19.396 1.00 91.25 190 ALA A N 1
ATOM 1487 C CA . ALA A 1 190 ? -3.825 7.840 20.797 1.00 91.25 190 ALA A CA 1
ATOM 1488 C C . ALA A 1 190 ? -4.467 8.877 21.733 1.00 91.25 190 ALA A C 1
ATOM 1490 O O . ALA A 1 190 ? -5.230 8.495 22.619 1.00 91.25 190 ALA A O 1
ATOM 1491 N N . GLU A 1 191 ? -4.248 10.166 21.473 1.00 92.12 191 GLU A N 1
ATOM 1492 C CA . GLU A 1 191 ? -4.843 11.271 22.235 1.00 92.12 191 GLU A CA 1
ATOM 1493 C C . GLU A 1 191 ? -6.376 11.269 22.137 1.00 92.12 191 GLU A C 1
ATOM 1495 O O . GLU A 1 191 ? -7.070 11.269 23.153 1.00 92.12 191 GLU A O 1
ATOM 1500 N N . VAL A 1 192 ? -6.923 11.154 20.920 1.00 93.12 192 VAL A N 1
ATOM 1501 C CA . VAL A 1 192 ? -8.378 11.074 20.701 1.00 93.12 192 VAL A CA 1
ATOM 1502 C C . VAL A 1 192 ? -8.973 9.867 21.412 1.00 93.12 192 VAL A C 1
ATOM 1504 O O . VAL A 1 192 ? -10.077 9.949 21.939 1.00 93.12 192 VAL A O 1
ATOM 1507 N N . LYS A 1 193 ? -8.279 8.727 21.434 1.00 91.62 193 LYS A N 1
ATOM 1508 C CA . LYS A 1 193 ? -8.762 7.529 22.124 1.00 91.62 193 LYS A CA 1
ATOM 1509 C C . LYS A 1 193 ? -8.874 7.750 23.632 1.00 91.62 193 LYS A C 1
ATOM 1511 O O . LYS A 1 193 ? -9.843 7.274 24.221 1.00 91.62 193 LYS A O 1
ATOM 1516 N N . GLU A 1 194 ? -7.911 8.429 24.250 1.00 92.38 194 GLU A N 1
ATOM 1517 C CA . GLU A 1 194 ? -7.978 8.781 25.673 1.00 92.38 194 GLU A CA 1
ATOM 1518 C C . GLU A 1 194 ? -9.109 9.777 25.942 1.00 92.38 194 GLU A C 1
ATOM 1520 O O . GLU A 1 194 ? -9.984 9.485 26.756 1.00 92.38 194 GLU A O 1
ATOM 1525 N N . GLU A 1 195 ? -9.192 10.863 25.169 1.00 89.88 195 GLU A N 1
ATOM 1526 C CA . GLU A 1 195 ? -10.251 11.871 25.309 1.00 89.88 195 GLU A CA 1
ATOM 1527 C C . GLU A 1 195 ? -11.651 11.258 25.134 1.00 89.88 195 GLU A C 1
ATOM 1529 O O . GLU A 1 195 ? -12.567 11.507 25.917 1.00 89.88 195 GLU A O 1
ATOM 1534 N N . VAL A 1 196 ? -11.827 10.392 24.132 1.00 90.06 196 VAL A N 1
ATOM 1535 C CA . VAL A 1 196 ? -13.074 9.652 23.901 1.00 90.06 196 VAL A CA 1
ATOM 1536 C C . VAL A 1 196 ? -13.417 8.760 25.090 1.00 90.06 196 VAL A C 1
ATOM 1538 O O . VAL A 1 196 ? -14.581 8.714 25.490 1.00 90.06 196 VAL A O 1
ATOM 1541 N N . ASN A 1 197 ? -12.442 8.045 25.658 1.00 88.06 197 ASN A N 1
ATOM 1542 C CA . ASN A 1 197 ? -12.678 7.190 26.821 1.00 88.06 197 ASN A CA 1
ATOM 1543 C C . ASN A 1 197 ? -13.130 8.011 28.032 1.00 88.06 197 ASN A C 1
ATOM 1545 O O . ASN A 1 197 ? -14.095 7.614 28.693 1.00 88.06 197 ASN A O 1
ATOM 1549 N N . ASP A 1 198 ? -12.502 9.161 28.273 1.00 89.81 198 ASP A N 1
ATOM 1550 C CA . ASP A 1 198 ? -12.865 10.077 29.354 1.00 89.81 198 ASP A CA 1
ATOM 1551 C C . ASP A 1 198 ? -14.270 10.651 29.146 1.00 89.81 198 ASP A C 1
ATOM 1553 O O . ASP A 1 198 ? -15.116 10.569 30.037 1.00 89.81 198 ASP A O 1
ATOM 1557 N N . ILE A 1 199 ? -14.581 11.118 27.933 1.00 86.06 199 ILE A N 1
ATOM 1558 C CA . ILE A 1 199 ? -15.911 11.619 27.562 1.00 86.06 199 ILE A CA 1
ATOM 1559 C C . ILE A 1 199 ? -16.983 10.535 27.728 1.00 86.06 199 ILE A C 1
ATOM 1561 O O . ILE A 1 199 ? -18.101 10.812 28.169 1.00 86.06 199 ILE A O 1
ATOM 1565 N N . VAL A 1 200 ? -16.698 9.292 27.339 1.00 86.31 200 VAL A N 1
ATOM 1566 C CA . VAL A 1 200 ? -17.642 8.176 27.484 1.00 86.31 200 VAL A CA 1
ATOM 1567 C C . VAL A 1 200 ? -17.829 7.819 28.960 1.00 86.31 200 VAL A C 1
ATOM 1569 O O . VAL A 1 200 ? -18.961 7.553 29.376 1.00 86.31 200 VAL A O 1
ATOM 1572 N N . ALA A 1 201 ? -16.765 7.842 29.766 1.00 87.25 201 ALA A N 1
ATOM 1573 C CA . ALA A 1 201 ? -16.844 7.648 31.211 1.00 87.25 201 ALA A CA 1
ATOM 1574 C C . ALA A 1 201 ? -17.676 8.754 31.883 1.00 87.25 201 ALA A C 1
ATOM 1576 O O . ALA A 1 201 ? -18.583 8.451 32.662 1.00 87.25 201 ALA A O 1
ATOM 1577 N N . GLU A 1 202 ? -17.460 10.015 31.510 1.00 85.38 202 GLU A N 1
ATOM 1578 C CA . GLU A 1 202 ? -18.219 11.165 32.003 1.00 85.38 202 GLU A CA 1
ATOM 1579 C C . GLU A 1 202 ? -19.683 11.125 31.551 1.00 85.38 202 GLU A C 1
ATOM 1581 O O . GLU A 1 202 ? -20.584 11.366 32.353 1.00 85.38 202 GLU A O 1
ATOM 1586 N N . ASN A 1 203 ? -19.963 10.765 30.295 1.00 81.94 203 ASN A N 1
ATOM 1587 C CA . ASN A 1 203 ? -21.329 10.593 29.796 1.00 81.94 203 ASN A CA 1
ATOM 1588 C C . ASN A 1 203 ? -22.071 9.480 30.556 1.00 81.94 203 ASN A C 1
ATOM 1590 O O . ASN A 1 203 ? -23.265 9.620 30.823 1.00 81.94 203 ASN A O 1
ATOM 1594 N N . ARG A 1 204 ? -21.388 8.384 30.920 1.00 82.38 204 ARG A N 1
ATOM 1595 C CA . ARG A 1 204 ? -21.959 7.312 31.756 1.00 82.38 204 ARG A CA 1
ATOM 1596 C C . ARG A 1 204 ? -22.215 7.785 33.185 1.00 82.38 204 ARG A C 1
ATOM 1598 O O . ARG A 1 204 ? -23.282 7.503 33.722 1.00 82.38 204 ARG A O 1
ATOM 1605 N N . ALA A 1 205 ? -21.282 8.531 33.771 1.00 79.38 205 ALA A N 1
ATOM 1606 C CA . ALA A 1 205 ? -21.443 9.111 35.100 1.00 79.38 205 ALA A CA 1
ATOM 1607 C C . ALA A 1 205 ? -22.589 10.138 35.132 1.00 79.38 205 ALA A C 1
ATOM 1609 O O . ALA A 1 205 ? -23.464 10.057 35.986 1.00 79.38 205 ALA A O 1
ATOM 1610 N N . SER A 1 206 ? -22.656 11.035 34.147 1.00 68.12 206 SER A N 1
ATOM 1611 C CA . SER A 1 206 ? -23.688 12.072 34.016 1.00 68.12 206 SER A CA 1
ATOM 1612 C C . SER A 1 206 ? -25.061 11.505 33.651 1.00 68.12 206 SER A C 1
ATOM 1614 O O . SER A 1 206 ? -26.075 12.028 34.097 1.00 68.12 206 SER A O 1
ATOM 1616 N N . GLY A 1 207 ? -25.116 10.408 32.889 1.00 59.81 207 GLY A N 1
ATOM 1617 C CA . GLY A 1 207 ? -26.351 9.654 32.649 1.00 59.81 207 GLY A CA 1
ATOM 1618 C C . GLY A 1 207 ? -26.893 8.955 33.902 1.00 59.81 207 GLY A C 1
ATOM 1619 O O . GLY A 1 207 ? -28.088 8.681 33.972 1.00 59.81 207 GLY A O 1
ATOM 1620 N N . ALA A 1 208 ? -26.039 8.704 34.900 1.00 52.69 208 ALA A N 1
ATOM 1621 C CA . ALA A 1 208 ? -26.438 8.223 36.222 1.00 52.69 208 ALA A CA 1
ATOM 1622 C C . ALA A 1 208 ? -26.814 9.363 37.190 1.00 52.69 208 ALA A C 1
ATOM 1624 O O . ALA A 1 208 ? -27.522 9.118 38.167 1.00 52.69 208 ALA A O 1
ATOM 1625 N N . VAL A 1 209 ? -26.419 10.614 36.909 1.00 48.22 209 VAL A N 1
ATOM 1626 C CA . VAL A 1 209 ? -26.911 11.807 37.617 1.00 48.22 209 VAL A CA 1
ATOM 1627 C C . VAL A 1 209 ? -28.304 12.159 37.090 1.00 48.22 209 VAL A C 1
ATOM 1629 O O . VAL A 1 209 ? -28.533 13.163 36.421 1.00 48.22 209 VAL A O 1
ATOM 1632 N N . VAL A 1 210 ? -29.284 11.319 37.420 1.00 44.19 210 VAL A N 1
ATOM 1633 C CA . VAL A 1 210 ? -30.678 11.755 37.458 1.00 44.19 210 VAL A CA 1
ATOM 1634 C C . VAL A 1 210 ? -30.773 12.734 38.621 1.00 44.19 210 VAL A C 1
ATOM 1636 O O . VAL A 1 210 ? -30.837 12.335 39.783 1.00 44.19 210 VAL A O 1
ATOM 1639 N N . SER A 1 211 ? -30.746 14.035 38.331 1.00 53.06 211 SER A N 1
ATOM 1640 C CA . SER A 1 211 ? -31.216 15.017 39.305 1.00 53.06 211 SER A CA 1
ATOM 1641 C C . SER A 1 211 ? -32.655 14.640 39.678 1.00 53.06 211 SER A C 1
ATOM 1643 O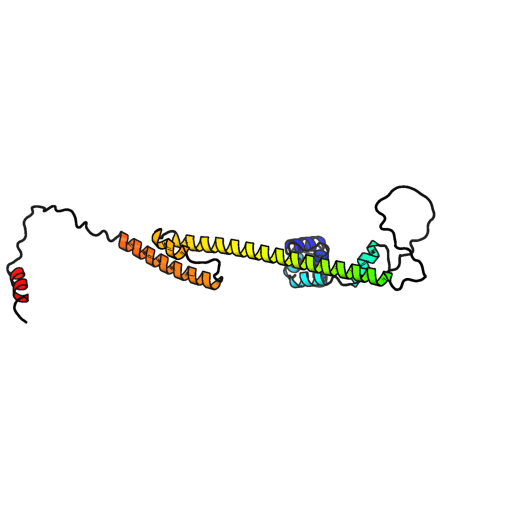 O . SER A 1 211 ? -33.471 14.457 38.767 1.00 53.06 211 SER A O 1
ATOM 1645 N N . PRO A 1 212 ? -33.007 14.510 40.972 1.00 51.00 212 PRO A N 1
ATOM 1646 C CA . PRO A 1 212 ? -34.405 14.416 41.358 1.00 51.00 212 PRO A CA 1
ATOM 1647 C C . PRO A 1 212 ? -35.127 15.614 40.748 1.00 51.00 212 PRO A C 1
ATOM 1649 O O . PRO A 1 212 ? -34.650 16.743 40.871 1.00 51.00 212 PRO A O 1
ATOM 1652 N N . ALA A 1 213 ? -36.227 15.367 40.038 1.00 43.78 213 ALA A N 1
ATOM 1653 C CA . ALA A 1 213 ? -36.988 16.415 39.375 1.00 43.78 213 ALA A CA 1
ATOM 1654 C C . ALA A 1 213 ? -37.361 17.517 40.382 1.00 43.78 213 ALA A C 1
ATOM 1656 O O . ALA A 1 213 ? -38.276 17.365 41.193 1.00 43.78 213 ALA A O 1
ATOM 1657 N N . LEU A 1 214 ? -36.660 18.650 40.319 1.00 53.66 214 LEU A N 1
ATOM 1658 C CA . LEU A 1 214 ? -37.081 19.903 40.934 1.00 53.66 214 LEU A CA 1
ATOM 1659 C C . LEU A 1 214 ? -38.264 20.434 40.118 1.00 53.66 214 LEU A C 1
ATOM 1661 O O . LEU A 1 214 ? -38.104 21.272 39.237 1.00 53.66 214 LEU A O 1
ATOM 1665 N N . GLY A 1 215 ? -39.457 19.890 40.358 1.00 47.94 215 GLY A N 1
ATOM 1666 C CA . GLY A 1 215 ? -40.653 20.326 39.639 1.00 47.94 215 GLY A CA 1
ATOM 1667 C C . GLY A 1 215 ? -41.849 19.400 39.791 1.00 47.94 215 GLY A C 1
ATOM 1668 O O . GLY A 1 215 ? -42.282 18.785 38.825 1.00 47.94 215 GLY A O 1
ATOM 1669 N N . GLY A 1 216 ? -42.405 19.315 40.997 1.00 43.78 216 GLY A N 1
ATOM 1670 C CA . GLY A 1 216 ? -43.640 18.573 41.238 1.00 43.78 216 GLY A CA 1
ATOM 1671 C C . GLY A 1 216 ? -44.081 18.689 42.685 1.00 43.78 216 GLY A C 1
ATOM 1672 O O . GLY A 1 216 ? -43.878 17.786 43.484 1.00 43.78 216 GLY A O 1
ATOM 1673 N N . ARG A 1 217 ? -44.649 19.842 43.032 1.00 50.94 217 ARG A N 1
ATOM 1674 C CA . ARG A 1 217 ? -45.234 20.143 44.339 1.00 50.94 217 ARG A CA 1
ATOM 1675 C C . ARG A 1 217 ? -46.332 19.122 44.669 1.00 50.94 217 ARG A C 1
ATOM 1677 O O . ARG A 1 217 ? -47.478 19.285 44.264 1.00 50.94 217 ARG A O 1
ATOM 1684 N N . HIS A 1 218 ? -45.987 18.097 45.437 1.00 41.03 218 HIS A N 1
ATOM 1685 C CA . HIS A 1 218 ? -46.945 17.298 46.186 1.00 41.03 218 HIS A CA 1
ATOM 1686 C C . HIS A 1 218 ? -46.471 17.248 47.633 1.00 41.03 218 HIS A C 1
ATOM 1688 O O . HIS A 1 218 ? -45.433 16.674 47.937 1.00 41.03 218 HIS A O 1
ATOM 1694 N N . ILE A 1 219 ? -47.207 17.948 48.494 1.00 46.50 219 ILE A N 1
ATOM 1695 C CA . ILE A 1 219 ? -47.041 17.929 49.945 1.00 46.50 219 ILE A CA 1
ATOM 1696 C C . ILE A 1 219 ? -47.710 16.632 50.412 1.00 46.50 219 ILE A C 1
ATOM 1698 O O . ILE A 1 219 ? -48.939 16.553 50.326 1.00 46.50 219 ILE A O 1
ATOM 1702 N N . PRO A 1 220 ? -46.978 15.611 50.889 1.00 39.84 220 PRO A N 1
ATOM 1703 C CA . PRO A 1 220 ? -47.606 14.491 51.559 1.00 39.84 220 PRO A CA 1
ATOM 1704 C C . PRO A 1 220 ? -47.912 14.952 52.981 1.00 39.84 220 PRO A C 1
ATOM 1706 O O . PRO A 1 220 ? -47.016 15.299 53.750 1.00 39.84 220 PRO A O 1
ATOM 1709 N N . SER A 1 221 ? -49.198 14.996 53.310 1.00 48.38 221 SER A N 1
ATOM 1710 C CA . SER A 1 221 ? -49.675 15.198 54.671 1.00 48.38 221 SER A CA 1
ATOM 1711 C C . SER A 1 221 ? -49.221 14.005 55.525 1.00 48.38 221 SER A C 1
ATOM 1713 O O . SER A 1 221 ? -49.738 12.899 55.394 1.00 48.38 221 SER A O 1
ATOM 1715 N N . GLY A 1 222 ? -48.197 14.220 56.345 1.00 49.41 222 GLY A N 1
ATOM 1716 C CA . GLY A 1 222 ? -47.659 13.283 57.330 1.00 49.41 222 GLY A CA 1
ATOM 1717 C C . GLY A 1 222 ? -47.088 14.089 58.498 1.00 49.41 222 GLY A C 1
ATOM 1718 O O . GLY A 1 222 ? -46.741 15.256 58.295 1.00 49.41 222 GLY A O 1
ATOM 1719 N N . PRO A 1 223 ? -47.051 13.539 59.725 1.00 45.22 223 PRO A N 1
ATOM 1720 C CA . PRO A 1 223 ? -46.799 14.331 60.920 1.00 45.22 223 PRO A CA 1
ATOM 1721 C C . PRO A 1 223 ? -45.408 14.956 60.838 1.00 45.22 223 PRO A C 1
ATOM 1723 O O . PRO A 1 223 ? -44.391 14.264 60.768 1.00 45.22 223 PRO A O 1
ATOM 1726 N N . VAL A 1 224 ? -45.395 16.285 60.812 1.00 51.41 224 VAL A N 1
ATOM 1727 C CA . VAL A 1 224 ? -44.186 17.097 60.858 1.00 51.41 224 VAL A CA 1
ATOM 1728 C C . VAL A 1 224 ? -43.543 16.819 62.212 1.00 51.41 224 VAL A C 1
ATOM 1730 O O . VAL A 1 224 ? -44.144 17.094 63.249 1.00 51.41 224 VAL A O 1
ATOM 1733 N N . LYS A 1 225 ? -42.345 16.229 62.229 1.00 56.91 225 LYS A N 1
ATOM 1734 C CA . LYS A 1 225 ? -41.504 16.311 63.423 1.00 56.91 225 LYS A CA 1
ATOM 1735 C C . LYS A 1 225 ? -41.096 17.774 63.535 1.00 56.91 225 LYS A C 1
ATOM 1737 O O . LYS A 1 225 ? -40.282 18.243 62.745 1.00 56.91 225 LYS A O 1
ATOM 1742 N N . GLU A 1 226 ? -41.745 18.497 64.440 1.00 61.19 226 GLU A N 1
ATOM 1743 C CA . GLU A 1 226 ? -41.313 19.831 64.837 1.00 61.19 226 GLU A CA 1
ATOM 1744 C C . GLU A 1 226 ? -39.857 19.737 65.308 1.00 61.19 226 GLU A C 1
ATOM 1746 O O . GLU A 1 226 ? -39.503 18.822 66.058 1.00 61.19 226 GLU A O 1
ATOM 1751 N N . ALA A 1 227 ? -39.013 20.642 64.807 1.00 57.44 227 ALA A N 1
ATOM 1752 C CA . ALA A 1 227 ? -37.624 20.751 65.232 1.00 57.44 227 ALA A CA 1
ATOM 1753 C C . ALA A 1 227 ? -37.585 20.877 66.758 1.00 57.44 227 ALA A C 1
ATOM 1755 O O . ALA A 1 227 ? -38.360 21.641 67.349 1.00 57.44 227 ALA A O 1
ATOM 1756 N N . THR A 1 228 ? -36.720 20.103 67.410 1.00 63.69 228 THR A N 1
ATOM 1757 C CA . THR A 1 228 ? -36.619 20.168 68.866 1.00 63.69 228 THR A CA 1
ATOM 1758 C C . THR A 1 228 ? -36.102 21.547 69.265 1.00 63.69 228 THR A C 1
ATOM 1760 O O . THR A 1 228 ? -35.370 22.208 68.528 1.00 63.69 228 THR A O 1
ATOM 1763 N N . LYS A 1 229 ? -36.503 22.012 70.451 1.00 61.03 229 LYS A N 1
ATOM 1764 C CA . LYS A 1 229 ? -36.175 23.355 70.957 1.00 61.03 229 LYS A CA 1
ATOM 1765 C C . LYS A 1 229 ? -34.662 23.645 70.953 1.00 61.03 229 LYS A C 1
ATOM 1767 O O . LYS A 1 229 ? -34.265 24.795 70.842 1.00 61.03 229 LYS A O 1
ATOM 1772 N N . GLU A 1 230 ? -33.847 22.595 71.007 1.00 62.94 230 GLU A N 1
ATOM 1773 C CA . GLU A 1 230 ? -32.383 22.625 70.931 1.00 62.94 230 GLU A CA 1
ATOM 1774 C C . GLU A 1 230 ? -31.851 22.948 69.521 1.00 62.94 230 GLU A C 1
ATOM 1776 O O . GLU A 1 230 ? -30.844 23.641 69.390 1.00 62.94 230 GLU A O 1
ATOM 1781 N N . GLU A 1 231 ? -32.526 22.506 68.453 1.00 61.09 231 GLU A N 1
ATOM 1782 C CA . GLU A 1 231 ? -32.130 22.790 67.063 1.00 61.09 231 GLU A CA 1
ATOM 1783 C C . GLU A 1 231 ? -32.439 24.240 66.663 1.00 61.09 231 GLU A C 1
ATOM 1785 O O . GLU A 1 231 ? -31.680 24.852 65.910 1.00 61.09 231 GLU A O 1
ATOM 1790 N N . LEU A 1 232 ? -33.518 24.812 67.209 1.00 63.59 232 LEU A N 1
ATOM 1791 C CA . LEU A 1 232 ? -33.873 26.223 67.021 1.00 63.59 232 LEU A CA 1
ATOM 1792 C C . LEU A 1 232 ? -32.920 27.169 67.767 1.00 63.59 232 LEU A C 1
ATOM 1794 O O . LEU A 1 232 ? -32.534 28.201 67.217 1.00 63.59 232 LEU A O 1
ATOM 1798 N N . ASP A 1 233 ? -32.490 26.802 68.977 1.00 66.00 233 ASP A N 1
ATOM 1799 C CA . ASP A 1 233 ? -31.567 27.618 69.779 1.00 66.00 233 ASP A CA 1
ATOM 1800 C C . ASP A 1 233 ? -30.154 27.646 69.167 1.00 66.00 233 ASP A C 1
ATOM 1802 O O . ASP A 1 233 ? -29.504 28.688 69.113 1.00 66.00 233 ASP A O 1
ATOM 1806 N N . ASN A 1 234 ? -29.716 26.531 68.571 1.00 66.12 234 ASN A N 1
ATOM 1807 C CA . ASN A 1 234 ? -28.438 26.448 67.852 1.00 66.12 234 ASN A CA 1
ATOM 1808 C C . ASN A 1 234 ? -28.399 27.277 66.554 1.00 66.12 234 ASN A C 1
ATOM 1810 O O . ASN A 1 234 ? -27.315 27.620 66.071 1.00 66.12 234 ASN A O 1
ATOM 1814 N N . LEU A 1 235 ? -29.562 27.570 65.963 1.00 61.81 235 LEU A N 1
ATOM 1815 C CA . LEU A 1 235 ? -29.672 28.409 64.769 1.00 61.81 235 LEU A CA 1
ATOM 1816 C C . LEU A 1 235 ? -29.691 29.902 65.131 1.00 61.81 235 LEU A C 1
ATOM 1818 O O . LEU A 1 235 ? -29.070 30.707 64.440 1.00 61.81 235 LEU A O 1
ATOM 1822 N N . MET A 1 236 ? -30.363 30.254 66.230 1.00 59.53 236 MET A N 1
ATOM 1823 C CA . MET A 1 236 ? -30.425 31.623 66.757 1.00 59.53 236 MET A CA 1
ATOM 1824 C C . MET A 1 236 ? -29.105 32.047 67.418 1.00 59.53 236 MET A C 1
ATOM 1826 O O . MET A 1 236 ? -28.668 33.178 67.235 1.00 59.53 236 MET A O 1
ATOM 1830 N N . GLY A 1 237 ? -28.401 31.131 68.093 1.00 59.81 237 GLY A N 1
ATOM 1831 C CA . GLY A 1 237 ? -27.108 31.407 68.732 1.00 59.81 237 GLY A CA 1
ATOM 1832 C C . GLY A 1 237 ? -25.942 31.660 67.767 1.00 59.81 237 GLY A C 1
ATOM 1833 O O . GLY A 1 237 ? -24.890 32.121 68.195 1.00 59.81 237 GLY A O 1
ATOM 1834 N N . LYS A 1 238 ? -26.103 31.383 66.464 1.00 57.66 238 LYS A N 1
ATOM 1835 C CA . LYS A 1 238 ? -25.091 31.683 65.431 1.00 57.66 238 LYS A CA 1
ATOM 1836 C C . LYS A 1 238 ? -25.285 33.036 64.744 1.00 57.66 238 LYS A C 1
ATOM 1838 O O . LYS A 1 238 ? -24.437 33.409 63.939 1.00 57.66 238 LYS A O 1
ATOM 1843 N N . PHE A 1 239 ? -26.373 33.748 65.039 1.00 54.94 239 PHE A N 1
ATOM 1844 C CA . PHE A 1 239 ? -26.626 35.088 64.501 1.00 54.94 239 PHE A CA 1
ATOM 1845 C C . PHE A 1 239 ? -26.314 36.226 65.482 1.00 54.94 239 PHE A C 1
ATOM 1847 O O . PHE A 1 239 ? -26.278 37.375 65.054 1.00 54.94 239 PHE A O 1
ATOM 1854 N N . ASP A 1 240 ? -25.998 35.913 66.741 1.00 61.03 240 ASP A N 1
ATOM 1855 C CA . ASP A 1 240 ? -25.512 36.873 67.734 1.00 61.03 240 ASP A CA 1
ATOM 1856 C C . ASP A 1 240 ? -24.142 36.435 68.276 1.00 61.03 240 ASP A C 1
ATOM 1858 O O . ASP A 1 240 ? -24.052 35.783 69.310 1.00 61.03 240 ASP A O 1
ATOM 1862 N N . MET A 1 241 ? -23.065 36.754 67.552 1.00 51.72 241 MET A N 1
ATOM 1863 C CA . MET A 1 241 ? -21.838 37.380 68.081 1.00 51.72 241 MET A CA 1
ATOM 1864 C C . MET A 1 241 ? -20.679 37.277 67.074 1.00 51.72 241 MET A C 1
ATOM 1866 O O . MET A 1 241 ? -20.186 36.187 66.785 1.00 51.72 241 MET A O 1
ATOM 1870 N N . ASN A 1 242 ? -20.210 38.474 66.700 1.00 48.75 242 ASN A N 1
ATOM 1871 C CA . ASN A 1 242 ? -19.009 38.869 65.948 1.00 48.75 242 ASN A CA 1
ATOM 1872 C C . ASN A 1 242 ? -19.042 38.787 64.419 1.00 48.75 242 ASN A C 1
ATOM 1874 O O . ASN A 1 242 ? -18.776 37.708 63.852 1.00 48.75 242 ASN A O 1
#

Nearest PDB structures (foldseek):
  5oqm-assembly1_b  TM=3.098E-01  e=7.135E+00  Saccharomyces cerevisiae S288C

Foldseek 3Di:
DLVLLLVLLCVVDPPDDSQLSSVLSVVLCVVPVDPDDPVSSVVSSVPDDVVSSVVSVVPPDPVVVVVVVCVVQCHDPNHHDPDPDDDDDDDDDDDDDPDDDDDDPDDDPDPVVVVVVVVVVVVVVVVVVVVVVVVVVVVVVVVVVLVVQQVVLVVLLCVLCVLPDPVVCVVVVVDPLSPDDPVRSVVVSVVSNVVSVVVNVVVVVVVVPPPDPPDDDDDPPDDDPDDPPVVVVVVVVVVPDD

Solvent-accessible surface area (backbone atoms only — not comparable to full-atom values): 14950 Å² total; per-residue (Å²): 95,72,67,60,37,24,54,51,41,42,68,76,41,79,88,66,52,76,64,48,30,47,52,52,37,50,52,43,46,71,76,33,93,72,60,84,49,73,67,47,40,52,52,48,50,67,72,57,49,72,68,58,53,51,50,50,63,66,63,66,43,69,68,58,55,49,49,53,51,23,63,75,66,48,29,55,97,89,38,70,58,83,69,85,88,78,83,87,83,88,86,90,84,90,86,80,86,81,74,78,81,82,91,66,91,76,90,73,81,64,68,61,53,58,52,52,50,51,52,51,50,53,52,52,50,50,51,51,52,49,52,48,52,54,47,51,52,49,53,50,50,49,51,53,48,50,51,54,49,33,53,49,54,50,51,54,52,51,63,64,46,64,85,53,55,73,80,71,44,53,68,64,73,72,57,66,73,67,77,48,54,71,71,56,45,54,52,47,51,54,54,49,48,50,54,46,50,51,52,48,51,48,51,54,54,53,70,67,58,70,70,78,79,91,78,74,96,72,84,78,93,64,88,75,80,72,78,53,76,67,61,55,49,62,59,55,59,71,76,67,80,134

Sequence (242 aa):
MKKKLIEAIKAKFVGIDDNTAKRLAERAIAKSEAITNDDEVAAAVEAIAWSDVLKSVSDFSADEAVKRYEEKYNLEKGERKKSPEKDDNSNKPAEPQVKPAPQQGGESGDKTAEFMDAIKGALAEQQKEFARQMKELSDGLASLRNGRIAENRKAQLNGLLKDLKDYQKRPYGRIQVEKMSDDEFDNFLAEVKEEVNDIVAENRASGAVVSPALGGRHIPSGPVKEATKEELDNLMGKFDMN

Mean predicted aligned error: 22.7 Å

pLDDT: mean 71.63, std 17.36, range [30.84, 93.5]

Secondary structure (DSSP, 8-state):
-HHHHHHHHHHHSTT--HHHHHHHHHHHHHHSS---SHHHHHHHHHH--HHHHHHHHHT--HHHHHHHHHHHTTEETTEE--PPP-------------PPPP---S--SSHHHHHHHHHHHHHHHHHHHHHHHHHHHHHHHHHHHHHHHHHHHHHHHHHHHTTS-HHHHTTGGGS-TTSS-HHHHHHHHHHHHHHHHHHHHHHHHHHH-----S-----------PPPHHHHHHHHTTTS--